Protein AF-A0A7S0PEE0-F1 (afdb_monomer_lite)

Organism: Cafeteria roenbergensis (NCBI:txid33653)

pLDDT: mean 80.15, std 11.24, range [50.22, 96.0]

Sequence (282 aa):
VDWLQLVTFVLNDKFAWASWALTVLREYVVQLQLANPLRDFGYDAWAAMFWILSVLLLGCVGLCVYVAADFQRDTFSAVWPVKVVRSVLSLFFSLFFTSSLNVFLSAISCDYTAATPTLQGFKTADGLDIPCWGGGHAVYAVVGILMAILFIAISAVLTMVDFDRDFRSRNPLAMPSSRPEFWIFVCKLMFTVCSVLLGQFHVALSISYFVLSALMTYQTARFLPFLRGWVNVLKGTLYALLCFEAASAIAVSVINDGSIEAPSIAAFTAFPVVVGLAVLLL

Secondary structure (DSSP, 8-state):
-HHHHHHHHHSSTTS----HHHHHHHHHHHTTSTHHHHHHH-HHHHHHHHHHHHHHHHHHHHHHHHHHHHHHHT----SHHHHHHHHHHIIIIIISHHHHHHHHHHTT-EESSSSS-EEEEEE-TTSPEEETTSTTHHHHHHHHHHHHHHHHHHHHHHHHHS-B--TTSS-TTB-S-SHHHHHHHHHHHHHHHHHHHTTT-HHHHHHHHHHHHHHHHHHHHHTGGGS-HHHHHHHHHHHHHHHHHHHHHHHHHHH-SSS---HHHHHHHHHHHHHHHHHH--

InterPro domains:
  IPR052994 Tiny macrocysts signaling regulators [PTHR3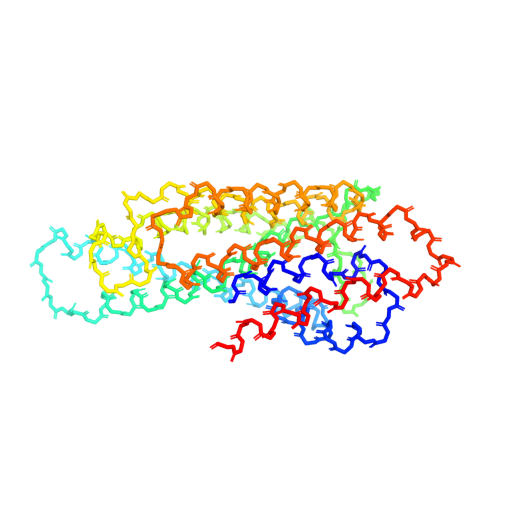1600] (2-278)

Foldseek 3Di:
DLLLLLLLLLLDPLFPQFDPLVVVVNVVSVVLQVVVVCLVVADVSLVVVLVVLLVLLVVLVVLVVVVVVCVVVVPCPDPVSVVCSVVSCCCCLPVCVLRSLLSLLQLVLWDPVDPFTFRPRGAHPVRDTDGSCDDPSVVSNVSSVVSSVSSLVVSLVCLQVVADCPLVDPDQRHFVHSVLSSLLSVLSVQLSVLCRPCVVPQLVNLVSQLVSLVVNLVSLVVRCVSGDPLSSCLSNLSSVLSNQSSVLSNVSSVPCPPPDSPVPSNVSNVVSVVVNVVSVVD

Radius of gyration: 20.38 Å; chains: 1; bounding box: 55×41×57 Å

Structure (mmCIF, N/CA/C/O backbone):
data_AF-A0A7S0PEE0-F1
#
_entry.id   AF-A0A7S0PEE0-F1
#
loop_
_atom_site.group_PDB
_atom_site.id
_atom_site.type_symbol
_atom_site.label_atom_id
_atom_site.label_alt_id
_atom_site.label_comp_id
_atom_site.label_asym_id
_atom_site.label_entity_id
_atom_site.label_seq_id
_atom_site.pdbx_PDB_ins_code
_atom_site.Cartn_x
_atom_site.Cartn_y
_atom_site.Cartn_z
_atom_site.occupancy
_atom_site.B_iso_or_equiv
_atom_site.auth_seq_id
_atom_site.auth_comp_id
_atom_site.auth_asym_id
_atom_site.auth_atom_id
_atom_site.pdbx_PDB_model_num
ATOM 1 N N . VAL A 1 1 ? 3.581 -0.350 10.980 1.00 71.44 1 VAL A N 1
ATOM 2 C CA . VAL A 1 1 ? 3.573 -1.241 9.795 1.00 71.44 1 VAL A CA 1
ATOM 3 C C . VAL A 1 1 ? 3.059 -0.504 8.569 1.00 71.44 1 VAL A C 1
ATOM 5 O O . VAL A 1 1 ? 3.810 -0.392 7.617 1.00 71.44 1 VAL A O 1
ATOM 8 N N . ASP A 1 2 ? 1.869 0.099 8.613 1.00 75.38 2 ASP A N 1
ATOM 9 C CA . ASP A 1 2 ? 1.288 0.824 7.469 1.00 75.38 2 ASP A CA 1
ATOM 10 C C . ASP A 1 2 ? 2.213 1.888 6.871 1.00 75.38 2 ASP A C 1
ATOM 12 O O . ASP A 1 2 ? 2.366 1.955 5.659 1.00 75.38 2 ASP A O 1
ATOM 16 N N . TRP A 1 3 ? 2.863 2.700 7.714 1.00 83.38 3 TRP A N 1
ATOM 17 C CA . TRP A 1 3 ? 3.832 3.693 7.242 1.00 83.38 3 TRP A CA 1
ATOM 18 C C . TRP A 1 3 ? 4.987 3.046 6.466 1.00 83.38 3 TRP A C 1
ATOM 20 O O . TRP A 1 3 ? 5.304 3.505 5.375 1.00 83.38 3 TRP A O 1
ATOM 30 N N . LEU A 1 4 ? 5.544 1.938 6.975 1.00 81.25 4 LEU A N 1
ATOM 31 C CA . LEU A 1 4 ? 6.616 1.200 6.295 1.00 81.25 4 LEU A CA 1
ATOM 32 C C . LEU A 1 4 ? 6.157 0.723 4.909 1.00 81.25 4 LEU A C 1
ATOM 34 O O . LEU A 1 4 ? 6.891 0.882 3.944 1.00 81.25 4 LEU A O 1
ATOM 38 N N . GLN A 1 5 ? 4.920 0.227 4.790 1.00 83.88 5 GLN A N 1
ATOM 39 C CA . GLN A 1 5 ? 4.343 -0.213 3.510 1.00 83.88 5 GLN A CA 1
ATOM 40 C C . GLN A 1 5 ? 4.019 0.920 2.527 1.00 83.88 5 GLN A C 1
ATOM 42 O O . GLN A 1 5 ? 3.845 0.665 1.335 1.00 83.88 5 GLN A O 1
ATOM 47 N N . LEU A 1 6 ? 3.870 2.155 3.006 1.00 86.38 6 LEU A N 1
ATOM 48 C CA . LEU A 1 6 ? 3.699 3.321 2.139 1.00 86.38 6 LEU A CA 1
ATOM 49 C C . LEU A 1 6 ? 5.054 3.857 1.676 1.00 86.38 6 LEU A C 1
ATOM 51 O O . LEU A 1 6 ? 5.211 4.193 0.506 1.00 86.38 6 LEU A O 1
ATOM 55 N N . VAL A 1 7 ? 6.049 3.875 2.566 1.00 83.88 7 VAL A N 1
ATOM 56 C CA . VAL A 1 7 ? 7.423 4.289 2.247 1.00 83.88 7 VAL A CA 1
ATOM 57 C C . VAL A 1 7 ? 8.026 3.418 1.144 1.00 83.88 7 VAL A C 1
ATOM 59 O O . VAL A 1 7 ? 8.674 3.936 0.238 1.00 83.88 7 VAL A O 1
ATOM 62 N N . THR A 1 8 ? 7.747 2.115 1.139 1.00 81.62 8 THR A N 1
ATOM 63 C CA . THR A 1 8 ? 8.198 1.192 0.082 1.00 81.62 8 THR A CA 1
ATOM 64 C C . THR A 1 8 ? 7.738 1.563 -1.324 1.00 81.62 8 THR A C 1
ATOM 66 O O . THR A 1 8 ? 8.435 1.255 -2.285 1.00 81.62 8 THR A O 1
ATOM 69 N N . PHE A 1 9 ? 6.592 2.234 -1.483 1.00 82.81 9 PHE A N 1
ATOM 70 C CA . PHE A 1 9 ? 6.166 2.709 -2.803 1.00 82.81 9 PHE A CA 1
ATOM 71 C C . PHE A 1 9 ? 7.002 3.885 -3.302 1.00 82.81 9 PHE A C 1
ATOM 73 O O . PHE A 1 9 ? 7.190 4.025 -4.510 1.00 82.81 9 PHE A O 1
ATOM 80 N N . VAL A 1 10 ? 7.469 4.734 -2.386 1.00 82.38 10 VAL A N 1
ATOM 81 C CA . VAL A 1 10 ? 8.300 5.901 -2.700 1.00 82.38 10 VAL A CA 1
ATOM 82 C C . VAL A 1 10 ? 9.740 5.461 -2.968 1.00 82.38 10 VAL A C 1
ATOM 84 O O . VAL A 1 10 ? 10.357 5.911 -3.926 1.00 82.38 10 VAL A O 1
ATOM 87 N N . LEU A 1 11 ? 10.247 4.499 -2.193 1.00 76.44 11 LEU A N 1
ATOM 88 C CA . LEU A 1 11 ? 11.593 3.930 -2.347 1.00 76.44 11 LEU A CA 1
ATOM 89 C C . LEU A 1 11 ? 11.708 2.861 -3.451 1.00 76.44 11 LEU A C 1
ATOM 91 O O . LEU A 1 11 ? 12.731 2.182 -3.553 1.00 76.44 11 LEU A O 1
ATOM 95 N N . ASN A 1 12 ? 10.667 2.687 -4.265 1.00 75.94 12 ASN A N 1
ATOM 96 C CA . ASN A 1 12 ? 10.628 1.676 -5.315 1.00 75.94 12 ASN A CA 1
ATOM 97 C C . ASN A 1 12 ? 11.667 1.956 -6.419 1.00 75.94 12 ASN A C 1
ATOM 99 O O . ASN A 1 12 ? 11.974 3.105 -6.734 1.00 75.94 12 ASN A O 1
ATOM 103 N N . ASP A 1 13 ? 12.134 0.887 -7.058 1.00 70.56 13 ASP A N 1
ATOM 104 C CA . ASP A 1 13 ? 13.028 0.825 -8.222 1.00 70.56 13 ASP A CA 1
ATOM 105 C C . ASP A 1 13 ? 12.577 1.674 -9.417 1.00 70.56 13 ASP A C 1
ATOM 107 O O . ASP A 1 13 ? 13.391 2.030 -10.264 1.00 70.56 13 ASP A O 1
ATOM 111 N N . LYS A 1 14 ? 11.293 2.043 -9.473 1.00 72.00 14 LYS A N 1
ATOM 112 C CA . LYS A 1 14 ? 10.756 3.016 -10.436 1.00 72.00 14 LYS A CA 1
ATOM 113 C C . LYS A 1 14 ? 11.414 4.400 -10.340 1.00 72.00 14 LYS A C 1
ATOM 115 O O . LYS A 1 14 ? 11.272 5.185 -11.271 1.00 72.00 14 LYS A O 1
ATOM 120 N N . PHE A 1 15 ? 12.087 4.719 -9.237 1.00 72.88 15 PHE A N 1
ATOM 121 C CA . PHE A 1 15 ? 12.809 5.973 -9.048 1.00 72.88 15 PHE A CA 1
ATOM 122 C C . PHE A 1 15 ? 14.315 5.699 -8.965 1.00 72.88 15 PHE A C 1
ATOM 124 O O . PHE A 1 15 ? 14.762 4.797 -8.255 1.00 72.88 15 PHE A O 1
ATOM 131 N N . ALA A 1 16 ? 15.104 6.493 -9.689 1.00 69.12 16 ALA A N 1
ATOM 132 C CA . ALA A 1 16 ? 16.551 6.332 -9.795 1.00 69.12 16 ALA A CA 1
ATOM 133 C C . ALA A 1 16 ? 17.281 6.872 -8.548 1.00 69.12 16 ALA A C 1
ATOM 135 O O . ALA A 1 16 ? 17.915 7.929 -8.574 1.00 69.12 16 ALA A O 1
ATOM 136 N N . TRP A 1 17 ? 17.156 6.155 -7.430 1.00 68.94 17 TRP A N 1
ATOM 137 C CA . TRP A 1 17 ? 17.860 6.442 -6.179 1.00 68.94 17 TRP A CA 1
ATOM 138 C C . TRP A 1 17 ? 19.340 6.027 -6.277 1.00 68.94 17 TRP A C 1
ATOM 140 O O . TRP A 1 17 ? 19.632 4.899 -6.661 1.00 68.94 17 TRP A O 1
ATOM 150 N N . ALA A 1 18 ? 20.275 6.912 -5.908 1.00 57.53 18 ALA A N 1
ATOM 151 C CA . ALA A 1 18 ? 21.706 6.751 -6.219 1.00 57.53 18 ALA A CA 1
ATOM 152 C C . ALA A 1 18 ? 22.657 6.614 -5.004 1.00 57.53 18 ALA A C 1
ATOM 154 O O . ALA A 1 18 ? 23.852 6.847 -5.157 1.00 57.53 18 ALA A O 1
ATOM 155 N N . SER A 1 19 ? 22.197 6.265 -3.790 1.00 59.69 19 SER A N 1
ATOM 156 C CA . SER A 1 19 ? 23.115 6.120 -2.638 1.00 59.69 19 SER A CA 1
ATOM 157 C C . SER A 1 19 ? 23.216 4.740 -2.021 1.00 59.69 19 SER A C 1
ATOM 159 O O . SER A 1 19 ? 22.223 4.097 -1.701 1.00 59.69 19 SER A O 1
ATOM 161 N N . TRP A 1 20 ? 24.466 4.385 -1.717 1.00 56.34 20 TRP A N 1
ATOM 162 C CA . TRP A 1 20 ? 24.894 3.172 -1.022 1.00 56.34 20 TRP A CA 1
ATOM 163 C C . TRP A 1 20 ? 24.223 2.958 0.350 1.00 56.34 20 TRP A C 1
ATOM 165 O O . TRP A 1 20 ? 23.910 1.826 0.713 1.00 56.34 20 TRP A O 1
ATOM 175 N N . ALA A 1 21 ? 23.976 4.030 1.115 1.00 51.25 21 ALA A N 1
ATOM 176 C CA . ALA A 1 21 ? 23.345 3.946 2.437 1.00 51.25 21 ALA A CA 1
ATOM 177 C C . ALA A 1 21 ? 21.847 3.614 2.340 1.00 51.25 21 ALA A C 1
ATOM 179 O O . ALA A 1 21 ? 21.308 2.901 3.188 1.00 51.25 21 ALA A O 1
ATOM 180 N N . LEU A 1 22 ? 21.184 4.088 1.280 1.00 59.47 22 LEU A N 1
ATOM 181 C CA . LEU A 1 22 ? 19.817 3.692 0.972 1.00 59.47 22 LEU A CA 1
ATOM 182 C C . LEU A 1 22 ? 19.771 2.299 0.364 1.00 59.47 22 LEU A C 1
ATOM 184 O O . LEU A 1 22 ? 18.783 1.630 0.594 1.00 59.47 22 LEU A O 1
ATOM 188 N N . THR A 1 23 ? 20.799 1.820 -0.343 1.00 63.53 23 THR A N 1
ATOM 189 C CA . THR A 1 23 ? 20.779 0.485 -0.965 1.00 63.53 23 THR A CA 1
ATOM 190 C C . THR A 1 23 ? 20.551 -0.630 0.055 1.00 63.53 23 THR A C 1
ATOM 192 O O . THR A 1 23 ? 19.686 -1.474 -0.160 1.00 63.53 23 THR A O 1
ATOM 195 N N . VAL A 1 24 ? 21.248 -0.587 1.198 1.00 64.75 24 VAL A N 1
ATOM 196 C CA . VAL A 1 24 ? 21.090 -1.587 2.271 1.00 64.75 24 VAL A CA 1
ATOM 197 C C . VAL A 1 24 ? 19.704 -1.490 2.908 1.00 64.75 24 VAL A C 1
ATOM 199 O O . VAL A 1 24 ? 19.013 -2.489 3.069 1.00 64.75 24 VAL A O 1
ATOM 202 N N . LEU A 1 25 ? 19.264 -0.278 3.251 1.00 63.59 25 LEU A N 1
ATOM 203 C CA . LEU A 1 25 ? 17.959 -0.050 3.882 1.00 63.59 25 LEU A CA 1
ATOM 204 C C . LEU A 1 25 ? 16.798 -0.395 2.936 1.00 63.59 25 LEU A C 1
ATOM 206 O O 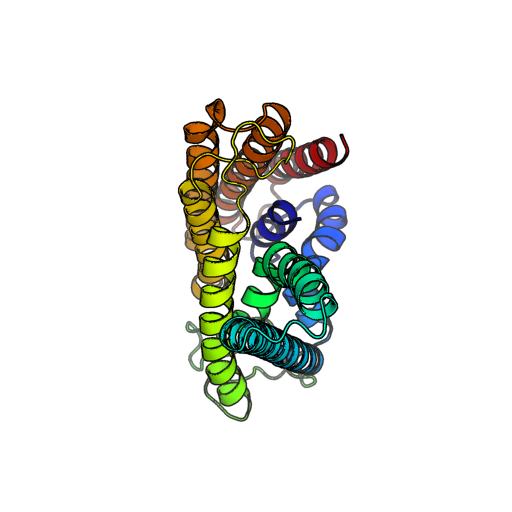. LEU A 1 25 ? 15.798 -0.975 3.352 1.00 63.59 25 LEU A O 1
ATOM 210 N N . ARG A 1 26 ? 16.961 -0.087 1.650 1.00 65.38 26 ARG A N 1
ATOM 211 C CA . ARG A 1 26 ? 16.046 -0.400 0.554 1.00 65.38 26 ARG A CA 1
ATOM 212 C C . ARG A 1 26 ? 15.906 -1.899 0.376 1.00 65.38 26 ARG A C 1
ATOM 214 O O . ARG A 1 26 ? 14.778 -2.345 0.255 1.00 65.38 26 ARG A O 1
ATOM 221 N N . GLU A 1 27 ? 16.989 -2.670 0.408 1.00 68.62 27 GLU A N 1
ATOM 222 C CA . GLU A 1 27 ? 16.917 -4.127 0.249 1.00 68.62 27 GLU A CA 1
ATOM 223 C C . GLU A 1 27 ? 15.978 -4.765 1.286 1.00 68.62 27 GLU A C 1
ATOM 225 O O . GLU A 1 27 ? 15.092 -5.534 0.925 1.00 68.62 27 GLU A O 1
ATOM 230 N N . TYR A 1 28 ? 16.061 -4.347 2.553 1.00 69.62 28 TYR A N 1
ATOM 231 C CA . TYR A 1 28 ? 15.161 -4.846 3.598 1.00 69.62 28 TYR A CA 1
ATOM 232 C C . TYR A 1 28 ? 13.756 -4.238 3.539 1.00 69.62 28 TYR A C 1
ATOM 234 O O . TYR A 1 28 ? 12.764 -4.939 3.737 1.00 69.62 28 TYR A O 1
ATOM 242 N N . VAL A 1 29 ? 13.641 -2.929 3.291 1.00 66.81 29 VAL A N 1
ATOM 243 C CA . VAL A 1 29 ? 12.348 -2.232 3.327 1.00 66.81 29 VAL A CA 1
ATOM 244 C C . VAL A 1 29 ? 11.506 -2.596 2.107 1.00 66.81 29 VAL A C 1
ATOM 246 O O . VAL A 1 29 ? 10.341 -2.937 2.269 1.00 66.81 29 VAL A O 1
ATOM 249 N N . VAL A 1 30 ? 12.076 -2.621 0.900 1.00 66.75 30 VAL A N 1
ATOM 250 C CA . VAL A 1 30 ? 11.377 -2.969 -0.353 1.00 66.75 30 VAL A CA 1
ATOM 251 C C . VAL A 1 30 ? 10.852 -4.407 -0.332 1.00 66.75 30 VAL A C 1
ATOM 253 O O . VAL A 1 30 ? 9.767 -4.652 -0.864 1.00 66.75 30 VAL A O 1
ATOM 256 N N . GLN A 1 31 ? 11.537 -5.328 0.357 1.00 67.81 31 GLN A N 1
ATOM 257 C CA . GLN A 1 31 ? 11.064 -6.701 0.570 1.00 67.81 31 GLN A CA 1
ATOM 258 C C . GLN A 1 31 ? 9.816 -6.802 1.467 1.00 67.81 31 GLN A C 1
ATOM 260 O O . GLN A 1 31 ? 9.108 -7.806 1.410 1.00 67.81 31 GLN A O 1
ATOM 265 N N . LEU A 1 32 ? 9.482 -5.768 2.255 1.00 68.44 32 LEU A N 1
ATOM 266 C CA . LEU A 1 32 ? 8.251 -5.750 3.062 1.00 68.44 32 LEU A CA 1
ATOM 267 C C . LEU A 1 32 ? 6.980 -5.641 2.208 1.00 68.44 32 LEU A C 1
ATOM 269 O O . LEU A 1 32 ? 5.897 -5.999 2.676 1.00 68.44 32 LEU A O 1
ATOM 273 N N . GLN A 1 33 ? 7.080 -5.144 0.972 1.00 67.94 33 GLN A N 1
ATOM 274 C CA . GLN A 1 33 ? 5.987 -5.236 0.008 1.00 67.94 33 GLN A CA 1
ATOM 275 C C . GLN A 1 33 ? 6.059 -6.583 -0.688 1.00 67.94 33 GLN A C 1
ATOM 277 O O . GLN A 1 33 ? 6.932 -6.770 -1.523 1.00 67.94 33 GLN A O 1
ATOM 282 N N . LEU A 1 34 ? 5.094 -7.471 -0.419 1.00 64.25 34 LEU A N 1
ATOM 283 C CA . LEU A 1 34 ? 5.038 -8.824 -0.994 1.00 64.25 34 LEU A CA 1
ATOM 284 C C . LEU A 1 34 ? 5.210 -8.836 -2.523 1.00 64.25 34 LEU A C 1
ATOM 286 O O . LEU A 1 34 ? 5.779 -9.776 -3.054 1.00 64.25 34 LEU A O 1
ATOM 290 N N . ALA A 1 35 ? 4.781 -7.794 -3.238 1.00 62.38 35 ALA A N 1
ATOM 291 C CA . ALA A 1 35 ? 4.909 -7.727 -4.694 1.00 62.38 35 ALA A CA 1
ATOM 292 C C . ALA A 1 35 ? 6.364 -7.740 -5.211 1.00 62.38 35 ALA A C 1
ATOM 294 O O . ALA A 1 35 ? 6.612 -8.309 -6.269 1.00 62.38 35 ALA A O 1
ATOM 295 N N . ASN A 1 36 ? 7.318 -7.142 -4.491 1.00 67.50 36 ASN A N 1
ATOM 296 C CA . ASN A 1 36 ? 8.708 -7.041 -4.952 1.00 67.50 36 ASN A CA 1
ATOM 297 C C . ASN A 1 36 ? 9.477 -8.373 -4.876 1.00 67.50 36 ASN A C 1
ATOM 299 O O . ASN A 1 36 ? 9.964 -8.801 -5.916 1.00 67.50 36 ASN A O 1
ATOM 303 N N . PRO A 1 37 ? 9.525 -9.101 -3.740 1.00 64.56 37 PRO A N 1
ATOM 304 C CA . PRO A 1 37 ? 10.160 -10.415 -3.715 1.00 64.56 37 PRO A CA 1
ATOM 305 C C . PRO A 1 37 ? 9.433 -11.402 -4.638 1.00 64.56 37 PRO A C 1
ATOM 307 O O . PRO A 1 37 ? 10.066 -12.252 -5.251 1.00 64.56 37 PRO A O 1
ATOM 310 N N . LEU A 1 38 ? 8.110 -11.269 -4.813 1.00 64.69 38 LEU A N 1
ATOM 311 C CA . LEU A 1 38 ? 7.360 -12.076 -5.782 1.00 64.69 38 LEU A CA 1
ATOM 312 C C . LEU A 1 38 ? 7.831 -11.860 -7.226 1.00 64.69 38 LEU A C 1
ATOM 314 O O . LEU A 1 38 ? 7.781 -12.792 -8.023 1.00 64.69 38 LEU A O 1
ATOM 318 N N . ARG A 1 39 ? 8.283 -10.650 -7.566 1.00 67.81 39 ARG A N 1
ATOM 319 C CA . ARG A 1 39 ? 8.842 -10.339 -8.883 1.00 67.81 39 ARG A CA 1
ATOM 320 C C . ARG A 1 39 ? 10.162 -11.072 -9.119 1.00 67.81 39 ARG A C 1
ATOM 322 O O . ARG A 1 39 ? 10.372 -11.574 -10.219 1.00 67.81 39 ARG A O 1
ATOM 329 N N . ASP A 1 40 ? 10.987 -11.194 -8.082 1.00 71.75 40 ASP A N 1
ATOM 330 C CA . ASP A 1 40 ? 12.275 -11.894 -8.143 1.00 71.75 40 ASP A CA 1
ATOM 331 C C . ASP A 1 40 ? 12.105 -13.420 -8.227 1.00 71.75 40 ASP A C 1
ATOM 333 O O . ASP A 1 40 ? 12.864 -14.093 -8.923 1.00 71.75 40 ASP A O 1
ATOM 337 N N . PHE A 1 41 ? 11.077 -13.978 -7.573 1.00 78.19 41 PHE A N 1
ATOM 338 C CA . PHE A 1 41 ? 10.751 -15.411 -7.649 1.00 78.19 41 PHE A CA 1
ATOM 339 C C . PHE A 1 41 ? 10.045 -15.829 -8.952 1.00 78.19 41 PHE A C 1
ATOM 341 O O . PHE A 1 41 ? 9.921 -17.024 -9.223 1.00 78.19 41 PHE A O 1
ATOM 348 N N . GLY A 1 42 ? 9.593 -14.868 -9.762 1.00 81.25 42 GLY A N 1
ATOM 349 C CA . GLY A 1 42 ? 8.970 -15.107 -11.063 1.00 81.25 42 GLY A CA 1
ATOM 350 C C . GLY A 1 42 ? 7.441 -15.232 -11.042 1.00 81.25 42 GLY A C 1
ATOM 351 O O . GLY A 1 42 ? 6.777 -15.186 -10.004 1.00 81.25 42 GLY A O 1
ATOM 352 N N . TYR A 1 43 ? 6.865 -15.378 -12.239 1.00 84.69 43 TYR A N 1
ATOM 353 C CA . TYR A 1 43 ? 5.414 -15.335 -12.466 1.00 84.69 43 TYR A CA 1
ATOM 354 C C . TYR A 1 43 ? 4.633 -16.435 -11.722 1.00 84.69 43 TYR A C 1
ATOM 356 O O . TYR A 1 43 ? 3.565 -16.168 -11.171 1.00 84.69 43 TYR A O 1
ATOM 364 N N . ASP A 1 44 ? 5.172 -17.653 -11.645 1.00 86.31 44 ASP A N 1
ATOM 365 C CA . ASP A 1 44 ? 4.481 -18.785 -11.013 1.00 86.31 44 ASP A CA 1
ATOM 366 C C . ASP A 1 44 ? 4.355 -18.615 -9.492 1.00 86.31 44 ASP A C 1
ATOM 368 O O . ASP A 1 44 ? 3.315 -18.928 -8.905 1.00 86.31 44 ASP A O 1
ATOM 372 N N . ALA A 1 45 ? 5.383 -18.055 -8.847 1.00 87.25 45 ALA A N 1
ATOM 373 C CA . ALA A 1 45 ? 5.356 -17.740 -7.421 1.00 87.25 45 ALA A CA 1
ATOM 374 C C . ALA A 1 45 ? 4.327 -16.644 -7.111 1.00 87.25 45 ALA A C 1
ATOM 376 O O . ALA A 1 45 ? 3.564 -16.750 -6.144 1.00 87.25 45 ALA A O 1
ATOM 377 N N . TRP A 1 46 ? 4.258 -15.621 -7.969 1.00 88.25 46 TRP A N 1
ATOM 378 C CA . TRP A 1 46 ? 3.221 -14.598 -7.890 1.00 88.25 46 TRP A CA 1
ATOM 379 C C . TRP A 1 46 ? 1.817 -15.198 -8.034 1.00 88.25 46 TRP A C 1
ATOM 381 O O . TRP A 1 46 ? 0.950 -14.931 -7.198 1.00 88.25 46 TRP A O 1
ATOM 391 N N . ALA A 1 47 ? 1.604 -16.067 -9.025 1.00 89.69 47 ALA A N 1
ATOM 392 C CA . ALA A 1 47 ? 0.314 -16.711 -9.259 1.00 89.69 47 ALA A CA 1
ATOM 393 C C . ALA A 1 47 ? -0.119 -17.596 -8.076 1.00 89.69 47 ALA A C 1
ATOM 395 O O . ALA A 1 47 ? -1.290 -17.584 -7.689 1.00 89.69 47 ALA A O 1
ATOM 396 N N . ALA A 1 48 ? 0.813 -18.331 -7.460 1.00 91.56 48 ALA A N 1
ATOM 397 C CA . ALA A 1 48 ? 0.538 -19.129 -6.267 1.00 91.56 48 ALA A CA 1
ATOM 398 C C . ALA A 1 48 ? 0.101 -18.250 -5.083 1.00 91.56 48 ALA A C 1
ATOM 400 O O . ALA A 1 48 ? -0.925 -18.519 -4.453 1.00 91.56 48 ALA A O 1
ATOM 401 N N . MET A 1 49 ? 0.830 -17.163 -4.811 1.00 90.38 49 MET A N 1
ATOM 402 C CA . MET A 1 49 ? 0.481 -16.226 -3.739 1.00 90.38 49 MET A CA 1
ATOM 403 C C . MET A 1 49 ? -0.870 -15.549 -3.991 1.00 90.38 49 MET A C 1
ATOM 405 O O . MET A 1 49 ? -1.672 -15.415 -3.068 1.00 90.38 49 MET A O 1
ATOM 409 N N . PHE A 1 50 ? -1.154 -15.162 -5.237 1.00 92.25 50 PHE A N 1
ATOM 410 C CA . PHE A 1 50 ? -2.435 -14.580 -5.628 1.00 92.25 50 PHE A CA 1
ATOM 411 C C . PHE A 1 50 ? -3.611 -15.500 -5.261 1.00 92.25 50 PHE A C 1
ATOM 413 O O . PHE A 1 50 ? -4.596 -15.052 -4.666 1.00 92.25 50 PHE A O 1
ATOM 420 N N . TRP A 1 51 ? -3.504 -16.800 -5.552 1.00 94.12 51 TRP A N 1
ATOM 421 C CA . TRP A 1 51 ? -4.541 -17.767 -5.190 1.00 94.12 51 TRP A CA 1
ATOM 422 C C . TRP A 1 51 ? -4.636 -17.997 -3.682 1.00 94.12 51 TRP A C 1
ATOM 424 O O . TRP A 1 51 ? -5.747 -18.051 -3.155 1.00 94.12 51 TRP A O 1
ATOM 434 N N . ILE A 1 52 ? -3.505 -18.063 -2.972 1.00 92.94 52 ILE A N 1
ATOM 435 C CA . ILE A 1 52 ? -3.486 -18.182 -1.506 1.00 92.94 52 ILE A CA 1
ATOM 436 C C . ILE A 1 52 ? -4.219 -16.997 -0.864 1.00 92.94 52 ILE A C 1
ATOM 438 O O . ILE A 1 52 ? -5.103 -17.199 -0.030 1.00 92.94 52 ILE A O 1
ATOM 442 N N . LEU A 1 53 ? -3.913 -15.767 -1.289 1.00 91.88 53 LEU A N 1
ATOM 443 C CA . LEU A 1 53 ? -4.571 -14.554 -0.797 1.00 91.88 53 LEU A CA 1
ATOM 444 C C . LEU A 1 53 ? -6.061 -14.524 -1.153 1.00 91.88 53 LEU A C 1
ATOM 446 O O . LEU A 1 53 ? -6.874 -14.109 -0.328 1.00 91.88 53 LEU A O 1
ATOM 450 N N . SER A 1 54 ? -6.434 -15.000 -2.343 1.00 93.69 54 SER A N 1
ATOM 451 C CA . SER A 1 54 ? -7.836 -15.086 -2.770 1.00 93.69 54 SER A CA 1
ATOM 452 C C . SER A 1 54 ? -8.637 -16.061 -1.902 1.00 93.69 54 SER A C 1
ATOM 454 O O . SER A 1 54 ? -9.716 -15.721 -1.419 1.00 93.69 54 SER A O 1
ATOM 456 N N . VAL A 1 55 ? -8.102 -17.260 -1.649 1.00 94.19 55 VAL A N 1
ATOM 457 C CA . VAL A 1 55 ? -8.738 -18.262 -0.776 1.00 94.19 55 VAL A CA 1
ATOM 458 C C . VAL A 1 55 ? -8.828 -17.749 0.658 1.00 94.19 55 VAL A C 1
ATOM 460 O O . VAL A 1 55 ? -9.870 -17.896 1.294 1.00 94.19 55 VAL A O 1
ATOM 463 N N . LEU A 1 56 ? -7.773 -17.101 1.157 1.00 90.44 56 LEU A N 1
ATOM 464 C CA . LEU A 1 56 ? -7.768 -16.502 2.489 1.00 90.44 56 LEU A CA 1
ATOM 465 C C . LEU A 1 56 ? -8.829 -15.399 2.619 1.00 90.44 56 LEU A C 1
ATOM 467 O O . LEU A 1 56 ? -9.556 -15.371 3.613 1.00 90.44 56 LEU A O 1
ATOM 471 N N . LEU A 1 57 ? -8.964 -14.532 1.610 1.00 91.44 57 LEU A N 1
ATOM 472 C CA . LEU A 1 57 ? -9.989 -13.491 1.564 1.00 91.44 57 LEU A CA 1
ATOM 473 C C . LEU A 1 57 ? -11.393 -14.099 1.586 1.00 91.44 57 LEU A C 1
ATOM 475 O O . LEU A 1 57 ? -12.203 -13.728 2.43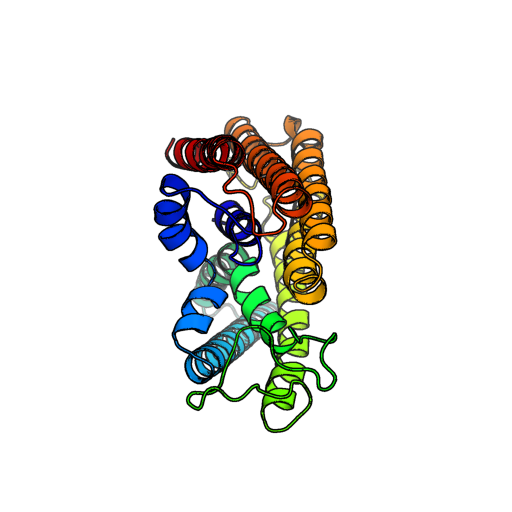4 1.00 91.44 57 LEU A O 1
ATOM 479 N N . LEU A 1 58 ? -11.673 -15.064 0.707 1.00 93.62 58 LEU A N 1
ATOM 480 C CA . LEU A 1 58 ? -12.965 -15.755 0.673 1.00 93.62 58 LEU A CA 1
ATOM 481 C C . LEU A 1 58 ? -13.259 -16.491 1.986 1.00 93.62 58 LEU A C 1
ATOM 483 O O . LEU A 1 58 ? -14.391 -16.451 2.465 1.00 93.62 58 LEU A O 1
ATOM 487 N N . GLY A 1 59 ? -12.248 -17.106 2.604 1.00 90.56 59 GLY A N 1
ATOM 488 C CA . GLY A 1 59 ? -12.356 -17.721 3.925 1.00 90.56 59 GLY A CA 1
ATOM 489 C C . GLY A 1 59 ? -12.732 -16.704 5.005 1.00 90.56 59 GLY A C 1
ATOM 490 O O . GLY A 1 59 ? -13.635 -16.958 5.801 1.00 90.56 59 GLY A O 1
ATOM 491 N N . CYS A 1 60 ? -12.114 -15.520 4.990 1.00 87.38 60 CYS A N 1
ATOM 492 C CA . CYS A 1 60 ? -12.471 -14.421 5.889 1.00 87.38 60 CYS A CA 1
ATOM 493 C C . CYS A 1 60 ? -13.912 -13.945 5.663 1.00 87.38 60 CYS A C 1
ATOM 495 O O . CYS A 1 60 ? -14.654 -13.777 6.629 1.00 87.38 60 CYS A O 1
ATOM 497 N N . VAL A 1 61 ? -14.339 -13.783 4.405 1.00 90.12 61 VAL A N 1
ATOM 498 C CA . VAL A 1 61 ? -15.728 -13.419 4.069 1.00 90.12 61 VAL A CA 1
ATOM 499 C C . VAL A 1 61 ? -16.702 -14.480 4.577 1.00 90.12 61 VAL A C 1
ATOM 501 O O . VAL A 1 61 ? -17.698 -14.145 5.215 1.00 90.12 61 VAL A O 1
ATOM 504 N N . GLY A 1 62 ? -16.399 -15.758 4.347 1.00 90.81 62 GLY A N 1
ATOM 505 C CA . GLY A 1 62 ? -17.204 -16.882 4.814 1.00 90.81 62 GLY A CA 1
ATOM 506 C C . GLY A 1 62 ? -17.349 -16.902 6.334 1.00 90.81 62 GLY A C 1
ATOM 507 O O . GLY A 1 62 ? -18.458 -17.070 6.837 1.00 90.81 62 GLY A O 1
ATOM 508 N N . LEU A 1 63 ? -16.264 -16.646 7.071 1.00 86.81 63 LEU A N 1
ATOM 509 C CA . LEU A 1 63 ? -16.302 -16.519 8.530 1.00 86.81 63 LEU A CA 1
ATOM 510 C C . LEU A 1 63 ? -17.145 -15.321 8.987 1.00 86.81 63 LEU A C 1
ATOM 512 O O . LEU A 1 63 ? -17.920 -15.457 9.931 1.00 86.81 63 LEU A O 1
ATOM 516 N N . CYS A 1 64 ? -17.052 -14.171 8.313 1.00 85.38 64 CYS A N 1
ATOM 517 C CA . CYS A 1 64 ? -17.896 -13.011 8.610 1.00 85.38 64 CYS A CA 1
ATOM 518 C C . CYS A 1 64 ? -19.386 -13.322 8.412 1.00 85.38 64 CYS A C 1
ATOM 520 O O . CYS A 1 64 ? -20.200 -12.997 9.275 1.00 85.38 64 CYS A O 1
ATOM 522 N N . VAL A 1 65 ? -19.743 -13.982 7.305 1.00 89.00 65 VAL A N 1
ATOM 523 C CA . VAL A 1 65 ? -21.126 -14.399 7.020 1.00 89.00 65 VAL A CA 1
ATOM 524 C C . VAL A 1 65 ? -21.605 -15.435 8.035 1.00 89.00 65 VAL A C 1
ATOM 526 O O . VAL A 1 65 ? -22.731 -15.338 8.514 1.00 89.00 65 VAL A O 1
ATOM 529 N N . TYR A 1 66 ? -20.751 -16.390 8.409 1.00 87.88 66 TYR A N 1
ATOM 530 C CA . TYR A 1 66 ? -21.060 -17.390 9.429 1.00 87.88 66 TYR A CA 1
ATOM 531 C C . TYR A 1 66 ? -21.368 -16.740 10.782 1.00 87.88 66 TYR A C 1
ATOM 533 O O . TYR A 1 66 ? -22.404 -17.022 11.377 1.00 87.88 66 TYR A O 1
ATOM 541 N N . VAL A 1 67 ? -20.509 -15.823 11.241 1.00 83.94 67 VAL A N 1
ATOM 542 C CA . VAL A 1 67 ? -20.722 -15.089 12.496 1.00 83.94 67 VAL A CA 1
ATOM 543 C C . VAL A 1 67 ? -22.002 -14.252 12.425 1.00 83.94 67 VAL A C 1
ATOM 545 O O . VAL A 1 67 ? -22.779 -14.249 13.375 1.00 83.94 67 VAL A O 1
ATOM 548 N N . ALA A 1 68 ? -22.270 -13.589 11.296 1.00 85.44 68 ALA A N 1
ATOM 549 C CA . ALA A 1 68 ? -23.507 -12.835 11.104 1.00 85.44 68 ALA A CA 1
ATOM 550 C C . ALA A 1 68 ? -24.761 -13.730 11.142 1.00 85.44 68 ALA A C 1
ATOM 552 O O . ALA A 1 68 ? -25.778 -13.332 11.706 1.00 85.44 68 ALA A O 1
ATOM 553 N N . ALA A 1 69 ? -24.692 -14.938 10.579 1.00 87.31 69 ALA A N 1
ATOM 554 C CA . ALA A 1 69 ? -25.787 -15.903 10.614 1.00 87.31 69 ALA A CA 1
ATOM 555 C C . ALA A 1 69 ? -26.022 -16.475 12.022 1.00 87.31 69 ALA A C 1
ATOM 557 O O . ALA A 1 69 ? -27.172 -16.692 12.400 1.00 87.31 69 ALA A O 1
ATOM 558 N N . ASP A 1 70 ? -24.960 -16.689 12.801 1.00 86.12 70 ASP A N 1
ATOM 559 C CA . ASP A 1 70 ? -25.057 -17.141 14.195 1.00 86.12 70 ASP A CA 1
ATOM 560 C C . ASP A 1 70 ? -25.736 -16.082 15.077 1.00 86.12 70 ASP A C 1
ATOM 562 O O . ASP A 1 70 ? -26.670 -16.391 15.815 1.00 86.12 70 ASP A O 1
ATOM 566 N N . PHE A 1 71 ? -25.371 -14.806 14.891 1.00 83.25 71 PHE A N 1
ATOM 567 C CA . PHE A 1 71 ? -26.035 -13.674 15.547 1.00 83.25 71 PHE A CA 1
ATOM 568 C C . PHE A 1 71 ? -27.529 -13.570 15.218 1.00 83.25 71 PHE A C 1
ATOM 570 O O . PHE A 1 71 ? -28.299 -13.131 16.061 1.00 83.25 71 PHE A O 1
ATOM 577 N N . GLN A 1 72 ? -27.957 -13.960 14.014 1.00 88.75 72 GLN A N 1
ATOM 578 C CA . GLN A 1 72 ? -29.379 -13.948 13.651 1.00 88.75 72 GLN A CA 1
ATOM 579 C C . GLN A 1 72 ? -30.182 -15.085 14.291 1.00 88.75 72 GLN A C 1
ATOM 581 O O . GLN A 1 72 ? -31.405 -14.995 14.359 1.00 88.75 72 GLN A O 1
ATOM 586 N N . ARG A 1 73 ? -29.524 -16.175 14.701 1.00 86.88 73 ARG A N 1
ATOM 587 C CA . ARG A 1 73 ? -30.180 -17.379 15.232 1.00 86.88 73 ARG A CA 1
ATOM 588 C C . ARG A 1 73 ? -30.159 -17.452 16.760 1.00 86.88 73 ARG A C 1
ATOM 590 O O . ARG A 1 73 ? -30.727 -18.393 17.302 1.00 86.88 73 ARG A O 1
ATOM 597 N N . ASP A 1 74 ? -29.509 -16.500 17.435 1.00 78.56 74 ASP A N 1
ATOM 598 C CA . ASP A 1 74 ? -29.303 -16.446 18.895 1.00 78.56 74 ASP A CA 1
ATOM 599 C C . ASP A 1 74 ? -28.656 -17.712 19.504 1.00 78.56 74 ASP A C 1
ATOM 601 O O . ASP A 1 74 ? -28.633 -17.908 20.722 1.00 78.56 74 ASP A O 1
ATOM 605 N N . THR A 1 75 ? -28.083 -18.588 18.677 1.00 71.88 75 THR A N 1
ATOM 606 C CA . THR A 1 75 ? -27.476 -19.852 19.103 1.00 71.88 75 THR A CA 1
ATOM 607 C C . THR A 1 75 ? -25.980 -19.692 19.328 1.00 71.88 75 THR A C 1
ATOM 609 O O . THR A 1 75 ? -25.182 -20.233 18.577 1.00 71.88 75 THR A O 1
ATOM 612 N N . PHE A 1 76 ? -25.567 -18.999 20.389 1.00 61.12 76 PHE A N 1
ATOM 613 C CA . PHE A 1 76 ? -24.141 -18.847 20.708 1.00 61.12 76 PHE A CA 1
ATOM 614 C C . PHE A 1 76 ? -23.521 -20.150 21.241 1.00 61.12 76 PHE A C 1
ATOM 616 O O . PHE A 1 76 ? -23.267 -20.288 22.438 1.00 61.12 76 PHE A O 1
ATOM 623 N N . SER A 1 77 ? -23.253 -21.128 20.373 1.00 65.38 77 SER A N 1
ATOM 624 C CA . SER A 1 77 ? -22.616 -22.383 20.795 1.00 65.38 77 SER A CA 1
ATOM 625 C C . SER A 1 77 ? -21.093 -22.261 20.926 1.00 65.38 77 SER A C 1
ATOM 627 O O . SER A 1 77 ? -20.464 -23.096 21.577 1.00 65.38 77 SER A O 1
ATOM 629 N N . ALA A 1 78 ? -20.471 -21.235 20.328 1.00 69.31 78 ALA A N 1
ATOM 630 C CA . ALA A 1 78 ? -19.019 -21.092 20.297 1.00 69.31 78 ALA A CA 1
ATOM 631 C C . ALA A 1 78 ? -18.547 -19.626 20.235 1.00 69.31 78 ALA A C 1
ATOM 633 O O . ALA A 1 78 ? -18.838 -18.901 19.294 1.00 69.31 78 ALA A O 1
ATOM 634 N N . VAL A 1 79 ? -17.720 -19.206 21.202 1.00 74.88 79 VAL A N 1
ATOM 635 C CA . VAL A 1 79 ? -17.137 -17.842 21.284 1.00 74.88 79 VAL A CA 1
ATOM 636 C C . VAL A 1 79 ? -15.834 -17.710 20.472 1.00 74.88 79 VAL A C 1
ATOM 638 O O . VAL A 1 79 ? -15.343 -16.609 20.213 1.00 74.88 79 VAL A O 1
ATOM 641 N N . TRP A 1 80 ? -15.238 -18.834 20.063 1.00 76.81 80 TRP A N 1
ATOM 642 C CA . TRP A 1 80 ? -13.968 -18.853 19.331 1.00 76.81 80 TRP A CA 1
ATOM 643 C C . TRP A 1 80 ? -14.016 -18.182 17.940 1.00 76.81 80 TRP A C 1
ATOM 645 O O . TRP A 1 80 ? -13.035 -17.502 17.629 1.00 76.81 80 TRP A O 1
ATOM 655 N N . PRO A 1 81 ? -15.100 -18.261 17.131 1.00 74.88 81 PRO A N 1
ATOM 656 C CA . PRO A 1 81 ? -15.132 -17.650 15.801 1.00 74.88 81 PRO A CA 1
ATOM 657 C C . PRO A 1 81 ? -14.988 -16.134 15.882 1.00 74.88 81 PRO A C 1
ATOM 659 O O . PRO A 1 81 ? -14.221 -15.550 15.131 1.00 74.88 81 PRO A O 1
ATOM 662 N N . VAL A 1 82 ? -15.624 -15.499 16.868 1.00 75.88 82 VAL A N 1
ATOM 663 C CA . VAL A 1 82 ? -15.526 -14.049 17.087 1.00 75.88 82 VAL A CA 1
ATOM 664 C C . VAL A 1 82 ? -14.090 -13.631 17.421 1.00 75.88 82 VAL A C 1
ATOM 666 O O . VAL A 1 82 ? -13.598 -12.626 16.909 1.00 75.88 82 VAL A O 1
ATOM 669 N N . LYS A 1 83 ? -13.384 -14.415 18.248 1.00 77.81 83 LYS A N 1
ATOM 670 C CA . LYS A 1 83 ? -11.980 -14.140 18.597 1.00 77.81 83 LYS A CA 1
ATOM 671 C C . LYS A 1 83 ? -11.044 -14.336 17.404 1.00 77.81 83 LYS A C 1
ATOM 673 O O . LYS A 1 83 ? -10.188 -13.489 17.170 1.00 77.81 83 LYS A O 1
ATOM 678 N N . VAL A 1 84 ? -11.215 -15.423 16.651 1.00 77.06 84 VAL A N 1
ATOM 679 C CA . VAL A 1 84 ? -10.394 -15.720 15.467 1.00 77.06 84 VAL A CA 1
ATOM 680 C C . VAL A 1 84 ? -10.625 -14.684 14.377 1.00 77.06 84 VAL A C 1
ATOM 682 O O . VAL A 1 84 ? -9.658 -14.145 13.854 1.00 77.06 84 VAL A O 1
ATOM 685 N N . VAL A 1 85 ? -11.882 -14.338 14.098 1.00 76.25 85 VAL A N 1
ATOM 686 C CA . VAL A 1 85 ? -12.249 -13.283 13.150 1.00 76.25 85 VAL A CA 1
ATOM 687 C C . VAL A 1 85 ? -11.590 -11.969 13.556 1.00 76.25 85 VAL A C 1
ATOM 689 O O . VAL A 1 85 ? -10.885 -11.377 12.754 1.00 76.25 85 VAL A O 1
ATOM 692 N N . ARG A 1 86 ? -11.688 -11.543 14.819 1.00 77.81 86 ARG A N 1
ATOM 693 C CA . ARG A 1 86 ? -11.057 -10.288 15.251 1.00 77.81 86 ARG A CA 1
ATOM 694 C C . ARG A 1 86 ? -9.535 -10.285 15.071 1.00 77.81 86 ARG A C 1
ATOM 696 O O . ARG A 1 86 ? -8.995 -9.305 14.567 1.00 77.81 86 ARG A O 1
ATOM 703 N N . SER A 1 87 ? -8.844 -11.360 15.449 1.00 78.62 87 SER A N 1
ATOM 704 C CA . SER A 1 87 ? -7.381 -11.430 15.327 1.00 78.62 87 SER A CA 1
ATOM 705 C C . SER A 1 87 ? -6.914 -11.546 13.874 1.00 78.62 87 SER A C 1
ATOM 707 O O . SER A 1 87 ? -6.017 -10.816 13.458 1.00 78.62 87 SER A O 1
ATOM 709 N N . VAL A 1 88 ? -7.524 -12.442 13.092 1.00 78.75 88 VAL A N 1
ATOM 710 C CA . VAL A 1 88 ? -7.144 -12.693 11.693 1.00 78.75 88 VAL A CA 1
ATOM 711 C C . VAL A 1 88 ? -7.525 -11.512 10.814 1.00 78.75 88 VAL A C 1
ATOM 713 O O . VAL A 1 88 ? -6.700 -11.076 10.017 1.00 78.75 88 VAL A O 1
ATOM 716 N N . LEU A 1 89 ? -8.727 -10.949 10.982 1.00 78.44 89 LEU A N 1
ATOM 717 C CA . LEU A 1 89 ? -9.143 -9.789 10.199 1.00 78.44 89 LEU A CA 1
ATOM 718 C C . LEU A 1 89 ? -8.278 -8.571 10.516 1.00 78.44 89 LEU A C 1
ATOM 720 O O . LEU A 1 89 ? -7.833 -7.900 9.593 1.00 78.44 89 LEU A O 1
ATOM 724 N N . SER A 1 90 ? -7.995 -8.305 11.796 1.00 77.94 90 SER A N 1
ATOM 725 C CA . SER A 1 90 ? -7.151 -7.168 12.172 1.00 77.94 90 SER A CA 1
ATOM 726 C C . SER A 1 90 ? -5.737 -7.308 11.603 1.00 77.94 90 SER A C 1
ATOM 728 O O . SER A 1 90 ? -5.181 -6.354 11.068 1.00 77.94 90 SER A O 1
ATOM 730 N N . LEU A 1 91 ? -5.157 -8.511 11.629 1.00 78.88 91 LEU A N 1
ATOM 731 C CA . LEU A 1 91 ? -3.835 -8.739 11.0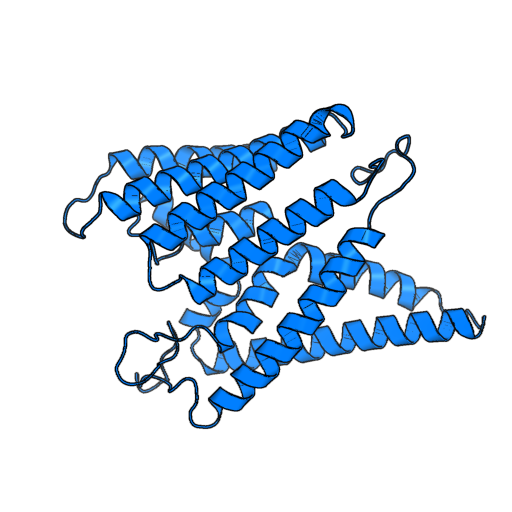52 1.00 78.88 91 LEU A CA 1
ATOM 732 C C . LEU A 1 91 ? -3.853 -8.645 9.517 1.00 78.88 91 LEU A C 1
ATOM 734 O O . LEU A 1 91 ? -3.036 -7.940 8.933 1.00 78.88 91 LEU A O 1
ATOM 738 N N . PHE A 1 92 ? -4.795 -9.310 8.851 1.00 80.81 92 PHE A N 1
ATOM 739 C CA . PHE A 1 92 ? -4.843 -9.377 7.390 1.00 80.81 92 PHE A CA 1
ATOM 740 C C . PHE A 1 92 ? -5.268 -8.050 6.746 1.00 80.81 92 PHE A C 1
ATOM 742 O O . PHE A 1 92 ? -4.592 -7.550 5.848 1.00 80.81 92 PHE A O 1
ATOM 749 N N . PHE A 1 93 ? -6.354 -7.442 7.229 1.00 81.25 93 PHE A N 1
ATOM 750 C CA . PHE A 1 93 ? -6.921 -6.227 6.644 1.00 81.25 93 PHE A CA 1
ATOM 751 C C . PHE A 1 93 ? -6.300 -4.936 7.164 1.00 81.25 93 PHE A C 1
ATOM 753 O O . PHE A 1 93 ? -6.453 -3.929 6.482 1.00 81.25 93 PHE A O 1
ATOM 760 N N . SER A 1 94 ? -5.611 -4.935 8.310 1.00 77.81 94 SER A N 1
ATOM 761 C CA . SER A 1 94 ? -4.895 -3.739 8.778 1.00 77.81 94 SER A CA 1
ATOM 762 C C . SER A 1 94 ? -3.409 -3.815 8.447 1.00 77.81 94 SER A C 1
ATOM 764 O O . SER A 1 94 ? -2.892 -2.895 7.823 1.00 77.81 94 SER A O 1
ATOM 766 N N . LEU A 1 95 ? -2.716 -4.915 8.783 1.00 79.75 95 LEU A N 1
ATOM 767 C CA . LEU A 1 95 ? -1.268 -5.000 8.541 1.00 79.75 95 LEU A CA 1
ATOM 768 C C . LEU A 1 95 ? -0.923 -5.324 7.094 1.00 79.75 95 LEU A C 1
ATOM 770 O O . LEU A 1 95 ? 0.087 -4.830 6.615 1.00 79.75 95 LEU A O 1
ATOM 774 N N . PHE A 1 96 ? -1.713 -6.137 6.391 1.00 83.25 96 PHE A N 1
ATOM 775 C CA . PHE A 1 96 ? -1.423 -6.540 5.009 1.00 83.25 96 PHE A CA 1
ATOM 776 C C . PHE A 1 96 ? -2.336 -5.876 3.978 1.00 83.25 96 PHE A C 1
ATOM 778 O O . PHE A 1 96 ? -2.370 -6.329 2.834 1.00 83.25 96 PHE A O 1
ATOM 785 N N . PHE A 1 97 ? -3.026 -4.787 4.339 1.00 87.19 97 PHE A N 1
ATOM 786 C CA . PHE A 1 97 ? -3.921 -4.062 3.434 1.00 87.19 97 PHE A CA 1
ATOM 787 C C . PHE A 1 97 ? -3.231 -3.690 2.125 1.00 87.19 97 PHE A C 1
ATOM 789 O O . PHE A 1 97 ? -3.575 -4.178 1.051 1.00 87.19 97 PHE A O 1
ATOM 796 N N . THR A 1 98 ? -2.217 -2.839 2.242 1.00 86.31 98 THR A N 1
ATOM 797 C CA . THR A 1 98 ? -1.510 -2.256 1.111 1.00 86.31 98 THR A CA 1
ATOM 798 C C . THR A 1 98 ? -0.832 -3.341 0.288 1.00 86.31 98 THR A C 1
ATOM 800 O O . THR A 1 98 ? -0.886 -3.329 -0.938 1.00 86.31 98 THR A O 1
ATOM 803 N N . SER A 1 99 ? -0.224 -4.317 0.962 1.00 87.12 99 SER A N 1
ATOM 804 C CA . SER A 1 99 ? 0.520 -5.374 0.291 1.00 87.12 99 SER A CA 1
ATOM 805 C C . SER A 1 99 ? -0.385 -6.365 -0.446 1.00 87.12 99 SER A C 1
ATOM 807 O O . SER A 1 99 ? -0.093 -6.702 -1.589 1.00 87.12 99 SER A O 1
ATOM 809 N N . SER A 1 100 ? -1.485 -6.813 0.167 1.00 89.75 100 SER A N 1
ATOM 810 C CA . SER A 1 100 ? -2.429 -7.747 -0.468 1.00 89.75 100 SER A CA 1
ATOM 811 C C . SER A 1 100 ? -3.178 -7.071 -1.611 1.00 89.75 100 SER A C 1
ATOM 813 O O . SER A 1 100 ? -3.308 -7.644 -2.691 1.00 89.75 100 SER A O 1
ATOM 815 N N . LEU A 1 101 ? -3.604 -5.819 -1.408 1.00 90.94 101 LEU A N 1
ATOM 816 C CA . LEU A 1 101 ? -4.245 -5.032 -2.455 1.00 90.94 101 LEU A CA 1
ATOM 817 C C . LEU A 1 101 ? -3.304 -4.823 -3.645 1.00 90.94 101 LEU A C 1
ATOM 819 O O . LEU A 1 101 ? -3.737 -4.957 -4.785 1.00 90.94 101 LEU A O 1
ATOM 823 N N . ASN A 1 102 ? -2.020 -4.553 -3.398 1.00 89.38 102 ASN A N 1
ATOM 824 C CA . ASN A 1 102 ? -1.036 -4.421 -4.467 1.00 89.38 102 ASN A CA 1
ATOM 825 C C . ASN A 1 102 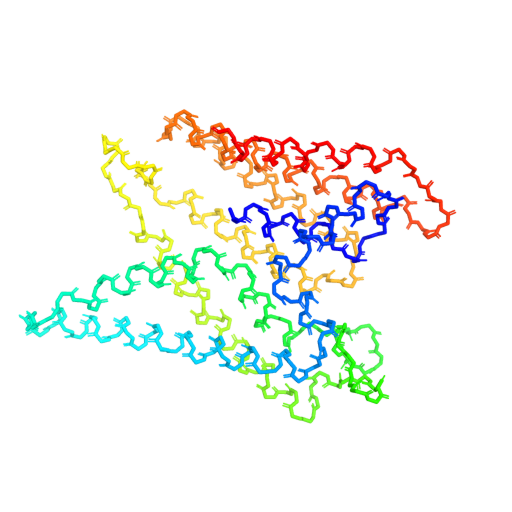? -0.852 -5.732 -5.251 1.00 89.38 102 ASN A C 1
ATOM 827 O O . ASN A 1 102 ? -0.730 -5.687 -6.468 1.00 89.38 102 ASN A O 1
ATOM 831 N N . VAL A 1 103 ? -0.903 -6.903 -4.602 1.00 90.19 103 VAL A N 1
ATOM 832 C CA . VAL A 1 103 ? -0.877 -8.194 -5.318 1.00 90.19 103 VAL A CA 1
ATOM 833 C C . VAL A 1 103 ? -2.111 -8.345 -6.216 1.00 90.19 103 VAL A C 1
ATOM 835 O O . VAL A 1 103 ? -1.961 -8.683 -7.388 1.00 90.19 103 VAL A O 1
ATOM 838 N N . PHE A 1 104 ? -3.315 -8.015 -5.738 1.00 92.62 104 PHE A N 1
ATOM 839 C CA . PHE A 1 104 ? -4.518 -8.064 -6.582 1.00 92.62 104 PHE A CA 1
ATOM 840 C C . PHE A 1 104 ? -4.475 -7.059 -7.741 1.00 92.62 104 PHE A C 1
ATOM 842 O O . PHE A 1 104 ? -4.836 -7.404 -8.864 1.00 92.62 104 PHE A O 1
ATOM 849 N N . LEU A 1 105 ? -3.998 -5.835 -7.494 1.00 90.88 105 LEU A N 1
ATOM 850 C CA . LEU A 1 105 ? -3.892 -4.796 -8.520 1.00 90.88 105 LEU A CA 1
ATOM 851 C C . LEU A 1 105 ? -2.706 -5.015 -9.474 1.00 90.88 105 LEU A C 1
ATOM 853 O O . LEU A 1 105 ? -2.749 -4.552 -10.609 1.00 90.88 105 LEU A O 1
ATOM 857 N N . SER A 1 106 ? -1.674 -5.762 -9.080 1.00 87.88 106 SER A N 1
ATOM 858 C CA . SER A 1 106 ? -0.580 -6.124 -9.992 1.00 87.88 106 SER A CA 1
ATOM 859 C C . SER A 1 106 ? -1.041 -7.027 -11.140 1.00 87.88 106 SER A C 1
ATOM 861 O O . SER A 1 106 ? -0.436 -7.009 -12.202 1.00 87.88 106 SER A O 1
ATOM 863 N N . ALA A 1 107 ? -2.170 -7.734 -10.996 1.00 88.12 107 ALA A N 1
ATOM 864 C CA . ALA A 1 107 ? -2.772 -8.490 -12.098 1.00 88.12 107 ALA A CA 1
ATOM 865 C C . ALA A 1 107 ? -3.290 -7.597 -13.245 1.00 88.12 107 ALA A C 1
ATOM 867 O O . ALA A 1 107 ? -3.608 -8.101 -14.315 1.00 88.12 107 ALA A O 1
ATOM 868 N N . ILE A 1 108 ? -3.414 -6.282 -13.025 1.00 88.50 108 ILE A N 1
ATOM 869 C CA . ILE A 1 108 ? -3.870 -5.311 -14.032 1.00 88.50 108 ILE A CA 1
ATOM 870 C C . ILE A 1 108 ? -2.816 -4.239 -14.348 1.00 88.50 108 ILE A C 1
ATOM 872 O O . ILE A 1 108 ? -3.096 -3.308 -15.109 1.00 88.50 108 ILE A O 1
ATOM 876 N N . SER A 1 109 ? -1.613 -4.341 -13.768 1.00 86.25 109 SER A N 1
ATOM 877 C CA . SER A 1 109 ? -0.517 -3.398 -14.005 1.00 86.25 109 SER A CA 1
ATOM 878 C C . SER A 1 109 ? 0.141 -3.674 -15.356 1.00 86.25 109 SER A C 1
ATOM 880 O O . SER A 1 109 ? 1.146 -4.378 -15.445 1.00 86.25 109 SER A O 1
ATOM 882 N N . CYS A 1 110 ? -0.444 -3.134 -16.416 1.00 85.56 110 CYS A N 1
ATOM 883 C CA . CYS A 1 110 ? 0.024 -3.326 -17.784 1.00 85.56 110 CYS A CA 1
ATOM 884 C C . CYS A 1 110 ? 0.732 -2.085 -18.309 1.00 85.56 110 CYS A C 1
ATOM 886 O O . CYS A 1 110 ? 0.344 -0.957 -17.999 1.00 85.56 110 CYS A O 1
ATOM 888 N N . ASP A 1 111 ? 1.755 -2.298 -19.129 1.00 84.00 111 ASP A N 1
ATOM 889 C CA . ASP A 1 111 ? 2.352 -1.243 -19.927 1.00 84.00 111 ASP A CA 1
ATOM 890 C C . ASP A 1 111 ? 1.465 -0.990 -21.144 1.00 84.00 111 ASP A C 1
ATOM 892 O O . ASP A 1 111 ? 1.466 -1.746 -22.113 1.00 84.00 111 ASP A O 1
ATOM 896 N N . TYR A 1 112 ? 0.669 0.074 -21.064 1.00 81.81 112 TYR A N 1
ATOM 897 C CA . TYR A 1 112 ? -0.225 0.483 -22.143 1.00 81.81 112 TYR A CA 1
ATOM 898 C C . TYR A 1 112 ? 0.478 1.352 -23.196 1.00 81.81 112 TYR A C 1
ATOM 900 O O . TYR A 1 112 ? -0.163 1.746 -24.169 1.00 81.81 112 TYR A O 1
ATOM 908 N N . THR A 1 113 ? 1.764 1.674 -23.015 1.00 80.25 113 THR A N 1
ATOM 909 C CA . THR A 1 113 ? 2.540 2.446 -24.000 1.00 80.25 113 THR A CA 1
ATOM 910 C C . THR A 1 113 ? 3.135 1.570 -25.100 1.00 80.25 113 THR A C 1
ATOM 912 O O . THR A 1 113 ? 3.422 2.065 -26.191 1.00 80.25 113 THR A O 1
ATOM 915 N N . ALA A 1 114 ? 3.269 0.265 -24.855 1.00 77.00 114 ALA A N 1
ATOM 916 C CA . ALA A 1 114 ? 3.698 -0.707 -25.851 1.00 77.00 114 ALA A CA 1
ATOM 917 C C . ALA A 1 114 ? 2.576 -1.041 -26.858 1.00 77.00 114 ALA A C 1
ATOM 919 O O . ALA A 1 114 ? 1.391 -1.034 -26.527 1.00 77.00 114 ALA A O 1
ATOM 920 N N . ALA A 1 115 ? 2.951 -1.397 -28.095 1.00 76.19 115 ALA A N 1
ATOM 921 C CA . ALA A 1 115 ? 2.004 -1.762 -29.162 1.00 76.19 115 ALA A CA 1
ATOM 922 C C . ALA A 1 115 ? 1.099 -2.956 -28.792 1.00 76.19 115 ALA A C 1
ATOM 924 O O . ALA A 1 115 ? -0.031 -3.060 -29.266 1.00 76.19 115 ALA A O 1
ATOM 925 N N . THR A 1 116 ? 1.590 -3.840 -27.924 1.00 79.81 116 THR A N 1
ATOM 926 C CA . THR A 1 116 ? 0.810 -4.882 -27.255 1.00 79.81 116 THR A CA 1
ATOM 927 C C . THR A 1 116 ? 0.939 -4.680 -25.749 1.00 79.81 116 THR A C 1
ATOM 929 O O . THR A 1 116 ? 2.074 -4.649 -25.274 1.00 79.81 116 THR A O 1
ATOM 932 N N . PRO A 1 117 ? -0.165 -4.570 -24.988 1.00 81.12 117 PRO A N 1
ATOM 933 C CA . PRO A 1 117 ? -0.084 -4.332 -23.555 1.00 81.12 117 PRO A CA 1
ATOM 934 C C . PRO A 1 117 ? 0.508 -5.551 -22.844 1.00 81.12 117 PRO A C 1
ATOM 936 O O . PRO A 1 117 ? -0.109 -6.623 -22.810 1.00 81.12 117 PRO A O 1
ATOM 939 N N . THR A 1 118 ? 1.704 -5.382 -22.290 1.00 83.56 118 THR A N 1
ATOM 940 C CA . THR A 1 118 ? 2.445 -6.419 -21.564 1.00 83.56 118 THR A CA 1
ATOM 941 C C . THR A 1 118 ? 2.411 -6.159 -20.064 1.00 83.56 118 THR A C 1
ATOM 943 O O . THR A 1 118 ? 2.254 -5.025 -19.607 1.00 83.56 118 THR A O 1
ATOM 946 N N . LEU A 1 119 ? 2.518 -7.224 -19.274 1.00 83.06 119 LEU A N 1
ATOM 947 C CA . LEU A 1 119 ? 2.505 -7.129 -17.819 1.00 83.06 119 LEU A CA 1
ATOM 948 C C . LEU A 1 119 ? 3.780 -6.440 -17.305 1.00 83.06 119 LEU A C 1
ATOM 950 O O . LEU A 1 119 ? 4.896 -6.838 -17.638 1.00 83.06 119 LEU A O 1
ATOM 954 N N . GLN A 1 120 ? 3.632 -5.420 -16.458 1.00 77.75 120 GLN A N 1
ATOM 955 C CA . GLN A 1 120 ? 4.777 -4.687 -15.924 1.00 77.75 120 GLN A CA 1
ATOM 956 C C . GLN A 1 120 ? 5.546 -5.526 -14.904 1.00 77.75 120 GLN A C 1
ATOM 958 O O . GLN A 1 120 ? 5.039 -5.896 -13.848 1.00 77.75 120 GLN A O 1
ATOM 963 N N . GLY A 1 121 ? 6.823 -5.755 -15.198 1.00 72.19 121 GLY A N 1
ATOM 964 C CA . GLY A 1 121 ? 7.802 -6.260 -14.245 1.00 72.19 121 GLY A CA 1
ATOM 965 C C . GLY A 1 121 ? 7.899 -7.775 -14.107 1.00 72.19 121 GLY A C 1
ATOM 966 O O . GLY A 1 121 ? 8.906 -8.243 -13.580 1.00 72.19 121 GLY A O 1
ATOM 967 N N . PHE A 1 122 ? 6.948 -8.536 -14.636 1.00 74.62 122 PHE A N 1
ATOM 968 C CA . PHE A 1 122 ? 7.025 -9.992 -14.671 1.00 74.62 122 PHE A CA 1
ATOM 969 C C . PHE A 1 122 ? 7.432 -10.467 -16.058 1.00 74.62 122 PHE A C 1
ATOM 971 O O . PHE A 1 122 ? 6.889 -10.022 -17.067 1.00 74.62 122 PHE A O 1
ATOM 978 N N . LYS A 1 123 ? 8.375 -11.405 -16.092 1.00 73.62 123 LYS A N 1
ATOM 979 C CA . LYS A 1 123 ? 8.749 -12.135 -17.298 1.00 73.62 123 LYS A CA 1
ATOM 980 C C . LYS A 1 123 ? 8.538 -13.618 -17.059 1.00 73.62 123 LYS A C 1
ATOM 982 O O . LYS A 1 123 ? 8.647 -14.097 -15.928 1.00 73.62 123 LYS A O 1
ATOM 987 N N . THR A 1 124 ? 8.220 -14.331 -18.127 1.00 72.62 124 THR A N 1
ATOM 988 C CA . THR A 1 124 ? 8.160 -15.796 -18.099 1.00 72.62 124 THR A CA 1
ATOM 989 C C . THR A 1 124 ? 9.567 -16.360 -17.851 1.00 72.62 124 THR A C 1
ATOM 991 O O . THR A 1 124 ? 10.552 -15.654 -18.072 1.00 72.62 124 THR A O 1
ATOM 994 N N . ALA A 1 125 ? 9.690 -17.624 -17.432 1.00 70.19 125 ALA A N 1
ATOM 995 C CA . ALA A 1 125 ? 10.991 -18.291 -17.263 1.00 70.19 125 ALA A CA 1
ATOM 996 C C . ALA A 1 125 ? 11.871 -18.215 -18.531 1.00 70.19 125 ALA A C 1
ATOM 998 O O . ALA A 1 125 ? 13.088 -18.088 -18.434 1.00 70.19 125 ALA A O 1
ATOM 999 N N . ASP A 1 126 ? 11.239 -18.183 -19.708 1.00 71.50 126 ASP A N 1
ATOM 1000 C CA . ASP A 1 126 ? 11.896 -18.042 -21.015 1.00 71.50 126 ASP A CA 1
ATOM 1001 C C . ASP A 1 126 ? 12.194 -16.579 -21.410 1.00 71.50 126 ASP A C 1
ATOM 1003 O O . ASP A 1 126 ? 12.590 -16.294 -22.539 1.00 71.50 126 ASP A O 1
ATOM 1007 N N . GLY A 1 127 ? 11.961 -15.618 -20.511 1.00 75.19 127 GLY A N 1
ATOM 1008 C CA . GLY A 1 127 ? 12.185 -14.188 -20.742 1.00 75.19 127 GLY A CA 1
ATOM 1009 C C . GLY A 1 127 ? 11.145 -13.499 -21.632 1.00 75.19 127 GLY A C 1
ATOM 1010 O O . GLY A 1 127 ? 11.289 -12.303 -21.888 1.00 75.19 127 GLY A O 1
ATOM 1011 N N . LEU A 1 128 ? 10.108 -14.217 -22.083 1.00 79.75 128 LEU A N 1
ATOM 1012 C CA . LEU A 1 128 ? 9.018 -13.660 -22.888 1.00 79.75 128 LEU A CA 1
ATOM 1013 C C . LEU A 1 128 ? 8.087 -12.767 -22.060 1.00 79.75 128 LEU A C 1
ATOM 1015 O O . LEU A 1 128 ? 7.724 -13.111 -20.927 1.00 79.75 128 LEU A O 1
ATOM 1019 N N . ASP A 1 129 ? 7.652 -11.671 -22.682 1.00 81.56 129 ASP A N 1
ATOM 1020 C CA . ASP A 1 129 ? 6.650 -10.766 -22.132 1.00 81.56 129 ASP A CA 1
ATOM 1021 C C . ASP A 1 129 ? 5.251 -11.398 -22.176 1.00 81.56 129 ASP A C 1
ATOM 1023 O O . ASP A 1 129 ? 4.844 -12.011 -23.167 1.00 81.56 129 ASP A O 1
ATOM 1027 N N . ILE A 1 130 ? 4.501 -11.237 -21.085 1.00 83.06 130 ILE A N 1
ATOM 1028 C CA . ILE A 1 130 ? 3.175 -11.838 -20.921 1.00 83.06 130 ILE A CA 1
ATOM 1029 C C . ILE A 1 130 ? 2.114 -10.830 -21.390 1.00 83.06 130 ILE A C 1
ATOM 1031 O O . ILE A 1 130 ? 2.073 -9.713 -20.861 1.00 83.06 130 ILE A O 1
ATOM 1035 N N . PRO A 1 131 ? 1.242 -11.183 -22.354 1.00 85.00 131 PRO A N 1
ATOM 1036 C CA . PRO A 1 131 ? 0.172 -10.297 -22.795 1.00 85.00 131 PRO A CA 1
ATOM 1037 C C . PRO A 1 131 ? -0.884 -10.150 -21.697 1.00 85.00 131 PRO A C 1
ATOM 1039 O O . PRO A 1 131 ? -1.403 -11.138 -21.183 1.00 85.00 131 PRO A O 1
ATOM 1042 N N . CYS A 1 132 ? -1.263 -8.915 -21.380 1.00 84.50 132 CYS A N 1
ATOM 1043 C CA . CYS A 1 132 ? -2.176 -8.643 -20.272 1.00 84.50 132 CYS A CA 1
ATOM 1044 C C . CYS A 1 132 ? -3.602 -9.165 -20.478 1.00 84.50 132 CYS A C 1
ATOM 1046 O O . CYS A 1 132 ? -4.227 -9.704 -19.570 1.00 84.50 132 CYS A O 1
ATOM 1048 N N . TRP A 1 133 ? -4.126 -9.009 -21.691 1.00 84.25 133 TRP A N 1
ATOM 1049 C CA . TRP A 1 133 ? -5.493 -9.408 -22.036 1.00 84.25 133 TRP A CA 1
ATOM 1050 C C . TRP A 1 133 ? -5.537 -10.713 -22.838 1.00 84.25 133 TRP A C 1
ATOM 1052 O O . TRP A 1 133 ? -6.569 -11.064 -23.405 1.00 84.25 133 TRP A O 1
ATOM 1062 N N . GLY A 1 134 ? -4.413 -11.431 -22.902 1.00 83.69 134 GLY A N 1
ATOM 1063 C CA . GLY A 1 134 ? -4.262 -12.660 -23.671 1.00 83.69 134 GLY A CA 1
ATOM 1064 C C . GLY A 1 134 ? -4.014 -13.885 -22.792 1.00 83.69 134 GLY A C 1
ATOM 1065 O O . GLY A 1 134 ? -3.490 -13.794 -21.683 1.00 83.69 134 GLY A O 1
ATOM 1066 N N . GLY A 1 135 ? -4.364 -15.058 -23.321 1.00 82.56 135 GLY A N 1
ATOM 1067 C CA . GLY A 1 135 ? -4.060 -16.346 -22.697 1.00 82.56 135 GLY A CA 1
ATOM 1068 C C . GLY A 1 135 ? -4.685 -16.532 -21.310 1.00 82.56 135 GLY A C 1
ATOM 1069 O O . GLY A 1 135 ? -5.760 -16.013 -21.013 1.00 82.56 135 GLY A O 1
ATOM 1070 N N . GLY A 1 136 ? -4.004 -17.298 -20.452 1.00 83.75 136 GLY A N 1
ATOM 1071 C CA . GLY A 1 136 ? -4.466 -17.580 -19.089 1.00 83.75 136 GLY A CA 1
ATOM 1072 C C . GLY A 1 136 ? -4.425 -16.368 -18.152 1.00 83.75 136 GLY A C 1
ATOM 1073 O O . GLY A 1 136 ? -5.170 -16.344 -17.176 1.00 83.75 136 GLY A O 1
ATOM 1074 N N . HIS A 1 137 ? -3.613 -15.345 -18.451 1.00 88.25 137 HIS A N 1
ATOM 1075 C CA . HIS A 1 137 ? -3.443 -14.177 -17.581 1.00 88.25 137 HIS A CA 1
ATOM 1076 C C . HIS A 1 137 ? -4.718 -13.328 -17.460 1.00 88.25 137 HIS A C 1
ATOM 1078 O O . HIS A 1 137 ? -5.026 -12.827 -16.381 1.00 88.25 137 HIS A O 1
ATOM 1084 N N . ALA A 1 138 ? -5.526 -13.259 -18.523 1.00 88.88 138 ALA A N 1
ATOM 1085 C CA . ALA A 1 138 ? -6.794 -12.529 -18.512 1.00 88.88 138 ALA A CA 1
ATOM 1086 C C . ALA A 1 138 ? -7.743 -12.991 -17.385 1.00 88.88 138 ALA A C 1
ATOM 1088 O O . ALA A 1 138 ? -8.475 -12.183 -16.814 1.00 88.88 138 ALA A O 1
ATOM 1089 N N . VAL A 1 139 ? -7.702 -14.278 -17.012 1.00 91.56 139 VAL A N 1
ATOM 1090 C CA . VAL A 1 139 ? -8.492 -14.812 -15.890 1.00 91.56 139 VAL A CA 1
ATOM 1091 C C . VAL A 1 139 ? -8.021 -14.217 -14.563 1.00 91.56 139 VAL A C 1
ATOM 1093 O O . VAL A 1 139 ? -8.849 -13.795 -13.757 1.00 91.56 139 VAL A O 1
ATOM 1096 N N . TYR A 1 140 ? -6.706 -14.124 -14.352 1.00 92.06 140 TYR A N 1
ATOM 1097 C CA . TYR A 1 140 ? -6.131 -13.506 -13.155 1.00 92.06 140 TYR A CA 1
ATOM 1098 C C . TYR A 1 140 ? -6.483 -12.021 -13.067 1.00 92.06 140 TYR A C 1
ATOM 1100 O O . TYR A 1 140 ? -6.819 -11.554 -11.983 1.00 92.06 140 TYR A O 1
ATOM 1108 N N . ALA A 1 141 ? -6.487 -11.297 -14.190 1.00 91.25 141 ALA A N 1
ATOM 1109 C CA . ALA A 1 141 ? -6.890 -9.892 -14.230 1.00 91.25 141 ALA A CA 1
ATOM 1110 C C . ALA A 1 141 ? -8.356 -9.703 -13.795 1.00 91.25 141 ALA A C 1
ATOM 1112 O O . ALA A 1 141 ? -8.648 -8.897 -12.910 1.00 91.25 141 ALA A O 1
ATOM 1113 N N . VAL A 1 142 ? -9.285 -10.488 -14.357 1.00 92.94 142 VAL A N 1
ATOM 1114 C CA . VAL A 1 142 ? -10.718 -10.404 -14.013 1.00 92.94 142 VAL A CA 1
ATOM 1115 C C . VAL A 1 142 ? -10.964 -10.795 -12.555 1.00 92.94 142 VAL A C 1
ATOM 1117 O O . VAL A 1 142 ? -11.632 -10.063 -11.822 1.00 92.94 142 VAL A O 1
ATOM 1120 N N . VAL A 1 143 ? -10.403 -11.923 -12.110 1.00 94.81 143 VAL A N 1
ATOM 1121 C CA . VAL A 1 143 ? -10.525 -12.371 -10.714 1.00 94.81 143 VAL A CA 1
ATOM 1122 C C . VAL A 1 143 ? -9.877 -11.357 -9.770 1.00 94.81 143 VAL A C 1
ATOM 1124 O O . VAL A 1 143 ? -10.445 -11.054 -8.724 1.00 94.81 143 VAL A O 1
ATOM 1127 N N . GLY A 1 144 ? -8.742 -10.772 -10.153 1.00 93.94 144 GLY A N 1
ATOM 1128 C CA . GLY A 1 144 ? -8.021 -9.768 -9.376 1.00 93.94 144 GLY A CA 1
ATOM 1129 C C . GLY A 1 144 ? -8.841 -8.504 -9.150 1.00 93.94 144 GLY A C 1
ATOM 1130 O O . GLY A 1 144 ? -8.918 -8.033 -8.019 1.00 93.94 144 GLY A O 1
ATOM 1131 N N . ILE A 1 145 ? -9.535 -8.004 -10.179 1.00 93.94 145 ILE A N 1
ATOM 1132 C CA . ILE A 1 145 ? -10.449 -6.856 -10.050 1.00 93.94 145 ILE A CA 1
ATOM 1133 C C . ILE A 1 145 ? -11.577 -7.171 -9.060 1.00 93.94 145 ILE A C 1
ATOM 1135 O O . ILE A 1 145 ? -11.847 -6.377 -8.158 1.00 93.94 145 ILE A O 1
ATOM 1139 N N . LEU A 1 146 ? -12.219 -8.336 -9.195 1.00 96.00 146 LEU A N 1
ATOM 1140 C CA . LEU A 1 146 ? -13.311 -8.741 -8.304 1.00 96.00 146 LEU A CA 1
ATOM 1141 C C . LEU A 1 146 ? -12.837 -8.876 -6.850 1.00 96.00 146 LEU A C 1
ATOM 1143 O O . LEU A 1 146 ? -13.491 -8.367 -5.937 1.00 96.00 146 LEU A O 1
ATOM 1147 N N . MET A 1 147 ? -11.681 -9.509 -6.634 1.00 95.31 147 MET A N 1
ATOM 1148 C CA . MET A 1 147 ? -11.088 -9.674 -5.306 1.00 95.31 147 MET A CA 1
ATOM 1149 C C . MET A 1 147 ? -10.626 -8.341 -4.715 1.00 95.31 147 MET A C 1
ATOM 1151 O O . MET A 1 147 ? -10.852 -8.107 -3.533 1.00 95.31 147 MET A O 1
ATOM 1155 N N . ALA A 1 148 ? -10.063 -7.433 -5.516 1.00 94.56 148 ALA A N 1
ATOM 1156 C CA . ALA A 1 148 ? -9.688 -6.095 -5.067 1.00 94.56 148 ALA A CA 1
ATOM 1157 C C . ALA A 1 148 ? -10.912 -5.293 -4.604 1.00 94.56 148 ALA A C 1
ATOM 1159 O O . ALA A 1 148 ? -10.880 -4.708 -3.524 1.00 94.56 148 ALA A O 1
ATOM 1160 N N . ILE A 1 149 ? -12.011 -5.306 -5.370 1.00 95.44 149 ILE A N 1
ATOM 1161 C CA . ILE A 1 149 ? -13.264 -4.630 -4.988 1.00 95.44 149 ILE A CA 1
ATOM 1162 C C . ILE A 1 149 ? -13.798 -5.198 -3.669 1.00 95.44 149 ILE A C 1
ATOM 1164 O O . ILE A 1 149 ? -14.127 -4.437 -2.756 1.00 95.44 149 ILE A O 1
ATOM 1168 N N . LEU A 1 150 ? -13.846 -6.527 -3.548 1.00 94.62 150 LEU A N 1
ATOM 1169 C CA . LEU A 1 150 ? -14.291 -7.204 -2.331 1.00 94.62 150 LEU A CA 1
ATOM 1170 C C . LEU A 1 150 ? -13.400 -6.856 -1.130 1.00 94.62 150 LEU A C 1
ATOM 1172 O O . LEU A 1 150 ? -13.906 -6.535 -0.054 1.00 94.62 150 LEU A O 1
ATOM 1176 N N . PHE A 1 151 ? -12.080 -6.876 -1.322 1.00 93.25 151 PHE A N 1
ATOM 1177 C CA . PHE A 1 151 ? -11.097 -6.543 -0.298 1.00 93.25 151 PHE A CA 1
ATOM 1178 C C . PHE A 1 151 ? -11.259 -5.099 0.185 1.00 93.25 151 PHE A C 1
ATOM 1180 O O . PHE A 1 151 ? -11.371 -4.867 1.386 1.00 93.25 151 PHE A O 1
ATOM 1187 N N . ILE A 1 152 ? -11.372 -4.137 -0.739 1.00 94.00 152 ILE A N 1
ATOM 1188 C CA . ILE A 1 152 ? -11.595 -2.718 -0.427 1.00 94.00 152 ILE A CA 1
ATOM 1189 C C . ILE A 1 152 ? -12.894 -2.528 0.360 1.00 94.00 152 ILE A C 1
ATOM 1191 O O . ILE A 1 152 ? -12.898 -1.811 1.362 1.00 94.00 152 ILE A O 1
ATOM 1195 N N . ALA A 1 153 ? -13.987 -3.164 -0.072 1.00 93.25 153 ALA A N 1
ATOM 1196 C CA . ALA A 1 153 ? -15.284 -3.040 0.583 1.00 93.25 153 ALA A CA 1
ATOM 1197 C C . ALA A 1 153 ? -15.231 -3.531 2.037 1.00 93.25 153 ALA A C 1
ATOM 1199 O O . ALA A 1 153 ? -15.693 -2.839 2.945 1.00 93.25 153 ALA A O 1
ATOM 1200 N N . ILE A 1 154 ? -14.615 -4.691 2.275 1.00 90.44 154 ILE A N 1
ATOM 1201 C CA . ILE A 1 154 ? -14.484 -5.255 3.622 1.00 90.44 154 ILE A CA 1
ATOM 1202 C C . ILE A 1 154 ? -13.533 -4.413 4.475 1.00 90.44 154 ILE A C 1
ATOM 1204 O O . ILE A 1 154 ? -13.893 -4.061 5.597 1.00 90.44 154 ILE A O 1
ATOM 1208 N N . SER A 1 155 ? -12.369 -4.016 3.951 1.00 89.81 155 SER A N 1
ATOM 1209 C CA . SER A 1 155 ? -11.437 -3.134 4.667 1.00 89.81 155 SER A CA 1
ATOM 1210 C C . SER A 1 155 ? -12.079 -1.811 5.075 1.00 89.81 155 SER A C 1
ATOM 1212 O O . SER A 1 155 ? -11.839 -1.332 6.184 1.00 89.81 155 SER A O 1
ATOM 1214 N N . ALA A 1 156 ? -12.911 -1.222 4.212 1.00 90.50 156 ALA A N 1
ATOM 1215 C CA . ALA A 1 156 ? -13.624 0.012 4.517 1.00 90.50 156 ALA A CA 1
ATOM 1216 C C . ALA A 1 156 ? -14.591 -0.174 5.696 1.00 90.50 156 ALA A C 1
ATOM 1218 O O . ALA A 1 156 ? -14.618 0.652 6.611 1.00 90.50 156 ALA A O 1
ATOM 1219 N N . VAL A 1 157 ? -15.352 -1.274 5.706 1.00 88.75 157 VAL A N 1
ATOM 1220 C CA . VAL A 1 157 ? -16.261 -1.615 6.811 1.00 88.75 157 VAL A CA 1
ATOM 1221 C C . VAL A 1 157 ? -15.483 -1.855 8.102 1.00 88.75 157 VAL A C 1
ATOM 1223 O O . VAL A 1 157 ? -15.829 -1.270 9.125 1.00 88.75 157 VAL A O 1
ATOM 1226 N N . LEU A 1 158 ? -14.413 -2.652 8.060 1.00 85.31 158 LEU A N 1
ATOM 1227 C CA . LEU A 1 158 ? -13.592 -2.947 9.238 1.00 85.31 158 LEU A CA 1
ATOM 1228 C C . LEU A 1 158 ? -12.948 -1.690 9.814 1.00 85.31 158 LEU A C 1
ATOM 1230 O O . LEU A 1 158 ? -13.039 -1.461 11.017 1.00 85.31 158 LEU A O 1
ATOM 1234 N N . THR A 1 159 ? -12.427 -0.813 8.951 1.00 85.50 159 THR A N 1
ATOM 1235 C CA . THR A 1 159 ? -11.908 0.491 9.374 1.00 85.50 159 THR A CA 1
ATOM 1236 C C . THR A 1 159 ? -12.981 1.268 10.132 1.00 85.50 159 THR A C 1
ATOM 1238 O O . THR A 1 159 ? -12.697 1.826 11.177 1.00 85.50 159 THR A O 1
ATOM 1241 N N . MET A 1 160 ? -14.237 1.281 9.680 1.00 83.75 160 MET A N 1
ATOM 1242 C CA . MET A 1 160 ? -15.301 1.997 10.393 1.00 83.75 160 MET A CA 1
ATOM 1243 C C . MET A 1 160 ? -15.718 1.348 11.725 1.00 83.75 160 MET A C 1
ATOM 1245 O O . MET A 1 160 ? -16.228 2.061 12.594 1.00 83.75 160 MET A O 1
ATOM 1249 N N . VAL A 1 161 ? -15.534 0.034 11.881 1.00 81.81 161 VAL A N 1
ATOM 1250 C CA . VAL A 1 161 ? -15.987 -0.753 13.042 1.00 81.81 161 VAL A CA 1
ATOM 1251 C C . VAL A 1 161 ? -14.928 -0.847 14.145 1.00 81.81 161 VAL A C 1
ATOM 1253 O O . VAL A 1 161 ? -15.294 -0.923 15.315 1.00 81.81 161 VAL A O 1
ATOM 1256 N N . ASP A 1 162 ? -13.638 -0.779 13.814 1.00 76.50 162 ASP A N 1
ATOM 1257 C CA . ASP A 1 162 ? -12.533 -0.975 14.769 1.00 76.50 162 ASP A CA 1
ATOM 1258 C C . ASP A 1 162 ? -12.336 0.172 15.787 1.00 76.50 162 ASP A C 1
ATOM 1260 O O . ASP A 1 162 ? -11.440 0.112 16.635 1.00 76.50 162 ASP A O 1
ATOM 1264 N N . PHE A 1 163 ? -13.181 1.206 15.760 1.00 72.38 163 PHE A N 1
ATOM 1265 C CA . PHE A 1 163 ? -13.085 2.344 16.674 1.00 72.38 163 PHE A CA 1
ATOM 1266 C C . PHE A 1 163 ? -13.864 2.148 17.971 1.00 72.38 163 PHE A C 1
ATOM 1268 O O . PHE A 1 163 ? -15.067 1.879 17.978 1.00 72.38 163 PHE A O 1
ATOM 1275 N N . ASP A 1 164 ? -13.173 2.392 19.085 1.00 73.00 164 ASP A N 1
ATOM 1276 C CA . ASP A 1 164 ? -13.801 2.529 20.393 1.00 73.00 164 ASP A CA 1
ATOM 1277 C C . ASP A 1 164 ? -14.435 3.925 20.488 1.00 73.00 164 ASP A C 1
ATOM 1279 O O . ASP A 1 164 ? -13.748 4.947 20.391 1.00 73.00 164 ASP A O 1
ATOM 1283 N N . ARG A 1 165 ? -15.765 3.966 20.634 1.00 66.81 165 ARG A N 1
ATOM 1284 C CA . ARG A 1 165 ? -16.528 5.221 20.730 1.00 66.81 165 ARG A CA 1
ATOM 1285 C C . ARG A 1 165 ? -16.329 5.927 22.070 1.00 66.81 165 ARG A C 1
ATOM 1287 O O . ARG A 1 165 ? -16.675 7.104 22.182 1.00 66.81 165 ARG A O 1
ATOM 1294 N N . ASP A 1 166 ? -15.796 5.243 23.080 1.00 73.75 166 ASP A N 1
ATOM 1295 C CA . ASP A 1 166 ? -15.533 5.864 24.370 1.00 73.75 166 ASP A CA 1
ATOM 1296 C C . ASP A 1 166 ? -14.205 6.633 24.340 1.00 73.75 166 ASP A C 1
ATOM 1298 O O . ASP A 1 166 ? -13.122 6.082 24.527 1.00 73.75 166 ASP A O 1
ATOM 1302 N N . PHE A 1 167 ? -14.284 7.949 24.136 1.00 67.56 167 PHE A N 1
ATOM 1303 C CA . PHE A 1 167 ? -13.129 8.855 24.119 1.00 67.56 167 PHE A CA 1
ATOM 1304 C C . PHE A 1 167 ? -12.359 8.903 25.452 1.00 67.56 167 PHE A C 1
ATOM 1306 O O . PHE A 1 167 ? -11.239 9.414 25.500 1.00 67.56 167 PHE A O 1
ATOM 1313 N N . ARG A 1 168 ? -12.943 8.393 26.547 1.00 71.31 168 ARG A N 1
ATOM 1314 C CA . ARG A 1 168 ? -12.304 8.326 27.873 1.00 71.31 168 ARG A CA 1
ATOM 1315 C C . ARG A 1 168 ? -11.599 6.989 28.104 1.00 71.31 168 ARG A C 1
ATOM 1317 O O . ARG A 1 168 ? -10.867 6.851 29.087 1.00 71.31 168 ARG A O 1
ATOM 1324 N N . SER A 1 169 ? -11.787 6.030 27.198 1.00 78.00 169 SER A N 1
ATOM 1325 C CA . SER A 1 169 ? -11.158 4.715 27.225 1.00 78.00 169 SER A CA 1
ATOM 1326 C C . SER A 1 169 ? -9.629 4.810 27.236 1.00 78.00 169 SER A C 1
ATOM 1328 O O . SER A 1 169 ? -9.003 5.753 26.732 1.00 78.00 169 SER A O 1
ATOM 1330 N N . ARG A 1 170 ? -8.992 3.792 27.830 1.00 72.88 170 ARG A N 1
ATOM 1331 C CA . ARG A 1 170 ? -7.530 3.646 27.793 1.00 72.88 170 ARG A CA 1
ATOM 1332 C C . ARG A 1 170 ? -6.990 3.158 26.451 1.00 72.88 170 ARG A C 1
ATOM 1334 O O . ARG A 1 170 ? -5.775 3.185 26.255 1.00 72.88 170 ARG A O 1
ATOM 1341 N N . ASN A 1 171 ? -7.879 2.794 25.533 1.00 77.56 171 ASN A N 1
ATOM 1342 C CA . ASN A 1 171 ? -7.516 2.259 24.235 1.00 77.56 171 ASN A CA 1
ATOM 1343 C C . ASN A 1 171 ? -6.866 3.326 23.333 1.00 77.56 171 ASN A C 1
ATOM 1345 O O . ASN A 1 171 ? -7.349 4.456 23.256 1.00 77.56 171 ASN A O 1
ATOM 1349 N N . PRO A 1 172 ? -5.780 2.986 22.613 1.00 72.38 172 PRO A N 1
ATOM 1350 C CA . PRO A 1 172 ? -5.116 3.899 21.676 1.00 72.38 172 PRO A CA 1
ATOM 1351 C C . PRO A 1 172 ? -5.964 4.209 20.430 1.00 72.38 172 PRO A C 1
ATOM 1353 O O . PRO A 1 172 ? -5.670 5.164 19.718 1.00 72.38 172 PRO A O 1
ATOM 1356 N N . LEU A 1 173 ? -7.013 3.415 20.188 1.00 72.62 173 LEU A N 1
ATOM 1357 C CA . LEU A 1 173 ? -7.986 3.573 19.102 1.00 72.62 173 LEU A CA 1
ATOM 1358 C C . LEU A 1 173 ? -9.260 4.321 19.541 1.00 72.62 173 LEU A C 1
ATOM 1360 O O . LEU A 1 173 ? -10.238 4.350 18.799 1.00 72.62 173 LEU A O 1
ATOM 1364 N N . ALA A 1 174 ? -9.274 4.899 20.745 1.00 74.81 174 ALA A N 1
ATOM 1365 C CA . ALA A 1 174 ? -10.395 5.701 21.220 1.00 74.81 174 ALA A CA 1
ATOM 1366 C C . ALA A 1 174 ? -10.449 7.035 20.462 1.00 74.81 174 ALA A C 1
ATOM 1368 O O . ALA A 1 174 ? -9.518 7.838 20.549 1.00 74.81 174 ALA A O 1
ATOM 1369 N N . MET A 1 175 ? -11.530 7.276 19.716 1.00 74.44 175 MET A N 1
ATOM 1370 C CA . MET A 1 175 ? -11.709 8.509 18.945 1.00 74.44 175 MET A CA 1
ATOM 1371 C C . MET A 1 175 ? -13.199 8.880 18.849 1.00 74.44 175 MET A C 1
ATOM 1373 O O . MET A 1 175 ? -14.037 7.999 18.664 1.00 74.44 175 MET A O 1
ATOM 1377 N N . PRO A 1 176 ? -13.568 10.175 18.922 1.00 74.81 176 PRO A N 1
ATOM 1378 C CA . PRO A 1 176 ? -14.973 10.601 18.873 1.00 74.81 176 PRO A CA 1
ATOM 1379 C C . PRO A 1 176 ? -15.667 10.359 17.521 1.00 74.81 176 PRO A C 1
ATOM 1381 O O . PRO A 1 176 ? -16.892 10.420 17.435 1.00 74.81 176 PRO A O 1
ATOM 1384 N N . SER A 1 177 ? -14.914 10.133 16.442 1.00 81.88 177 SER A N 1
ATOM 1385 C CA . SER A 1 177 ? -15.455 9.914 15.099 1.00 81.88 177 SER A CA 1
ATOM 1386 C C . SER A 1 177 ? -14.499 9.057 14.274 1.00 81.88 177 SER A C 1
ATOM 1388 O O . SER A 1 177 ? -13.299 9.305 14.288 1.00 81.88 177 SER A O 1
ATOM 1390 N N . SER A 1 178 ? -15.031 8.104 13.505 1.00 85.00 178 SER A N 1
ATOM 1391 C CA . SER A 1 178 ? -14.263 7.242 12.588 1.00 85.00 178 SER A CA 1
ATOM 1392 C C . SER A 1 178 ? -13.899 7.917 11.259 1.00 85.00 178 SER A C 1
ATOM 1394 O O . SER A 1 178 ? -13.102 7.394 10.481 1.00 85.00 178 SER A O 1
ATOM 1396 N N . ARG A 1 179 ? -14.468 9.098 10.975 1.00 85.25 179 ARG A N 1
ATOM 1397 C CA . ARG A 1 179 ? -14.282 9.814 9.701 1.00 85.25 179 ARG A CA 1
ATOM 1398 C C . ARG A 1 179 ? -12.816 10.098 9.338 1.00 85.25 179 ARG A C 1
ATOM 1400 O O . ARG A 1 179 ? -12.482 9.914 8.170 1.00 85.25 179 ARG A O 1
ATOM 1407 N N . PRO A 1 180 ? -11.942 10.556 10.255 1.00 84.38 180 PRO A N 1
ATOM 1408 C CA . PRO A 1 180 ? -10.555 10.881 9.909 1.00 84.38 180 PRO A CA 1
ATOM 1409 C C . PRO A 1 180 ? -9.781 9.659 9.421 1.00 84.38 180 PRO A C 1
ATOM 1411 O O . PRO A 1 180 ? -9.030 9.731 8.453 1.00 84.38 180 PRO A O 1
ATOM 1414 N N . GLU A 1 181 ? -10.018 8.519 10.056 1.00 85.44 181 GLU A N 1
ATOM 1415 C CA . GLU A 1 181 ? -9.355 7.264 9.726 1.00 85.44 181 GLU A CA 1
ATOM 1416 C C . GLU A 1 181 ? -9.897 6.663 8.432 1.00 85.44 181 GLU A C 1
ATOM 1418 O O . GLU A 1 181 ? -9.124 6.152 7.627 1.00 85.44 181 GLU A O 1
ATOM 1423 N N . PHE A 1 182 ? -11.193 6.834 8.155 1.00 89.31 182 PHE A N 1
ATOM 1424 C CA . PHE A 1 182 ? -11.745 6.518 6.839 1.00 89.31 182 PHE A CA 1
ATOM 1425 C C . PHE A 1 182 ? -11.089 7.351 5.723 1.00 89.31 182 PHE A C 1
ATOM 1427 O O . PHE A 1 182 ? -10.724 6.810 4.684 1.00 89.31 182 PHE A O 1
ATOM 1434 N N . TRP A 1 183 ? -10.867 8.654 5.929 1.00 90.25 183 TRP A N 1
ATOM 1435 C CA . TRP A 1 183 ? -10.164 9.484 4.941 1.00 90.25 183 TRP A CA 1
ATOM 1436 C C . TRP A 1 183 ? -8.703 9.074 4.750 1.00 90.25 183 TRP A C 1
ATOM 1438 O O . TRP A 1 183 ? -8.215 9.056 3.620 1.00 90.25 183 TRP A O 1
ATOM 1448 N N . ILE A 1 184 ? -8.013 8.707 5.831 1.00 90.00 184 ILE A N 1
ATOM 1449 C CA . ILE A 1 184 ? -6.660 8.144 5.763 1.00 90.00 184 ILE A CA 1
ATOM 1450 C C . ILE A 1 184 ? -6.669 6.828 4.974 1.00 90.00 184 ILE A C 1
ATOM 1452 O O . ILE A 1 184 ? -5.813 6.632 4.114 1.00 90.00 184 ILE A O 1
ATOM 1456 N N . PHE A 1 185 ? -7.651 5.955 5.209 1.00 91.25 185 PHE A N 1
ATOM 1457 C CA . PHE A 1 185 ? -7.853 4.728 4.439 1.00 91.25 185 PHE A CA 1
ATOM 1458 C C . PHE A 1 185 ? -8.050 5.015 2.943 1.00 91.25 185 PHE A C 1
ATOM 1460 O O . PHE A 1 185 ? -7.375 4.409 2.114 1.00 91.25 185 PHE A O 1
ATOM 1467 N N . VAL A 1 186 ? -8.893 5.990 2.589 1.00 93.31 186 VAL A N 1
ATOM 1468 C CA . VAL A 1 186 ? -9.088 6.411 1.192 1.00 93.31 186 VAL A CA 1
ATOM 1469 C C . VAL A 1 186 ? -7.778 6.910 0.579 1.00 93.31 186 VAL A C 1
ATOM 1471 O O . VAL A 1 186 ? -7.458 6.543 -0.548 1.00 93.31 186 VAL A O 1
ATOM 1474 N N . CYS A 1 187 ? -6.979 7.689 1.313 1.00 93.31 187 CYS A N 1
ATOM 1475 C CA . CYS A 1 187 ? -5.677 8.144 0.820 1.00 93.31 187 CYS A CA 1
ATOM 1476 C C . CYS A 1 187 ? -4.713 6.970 0.580 1.00 93.31 187 CYS A C 1
ATOM 1478 O O . CYS A 1 187 ? -4.060 6.938 -0.458 1.00 93.31 187 CYS A O 1
ATOM 1480 N N . LYS A 1 188 ? -4.665 5.977 1.483 1.00 91.88 188 LYS A N 1
ATOM 1481 C CA . LYS A 1 188 ? -3.860 4.747 1.321 1.00 91.88 188 LYS A CA 1
ATOM 1482 C C . LYS A 1 188 ? -4.296 3.923 0.107 1.00 91.88 188 LYS A C 1
ATOM 1484 O O . LYS A 1 188 ? -3.458 3.436 -0.654 1.00 91.88 188 LYS A O 1
ATOM 1489 N N . LEU A 1 189 ? -5.608 3.787 -0.086 1.00 93.25 189 LEU A N 1
ATOM 1490 C CA . LEU A 1 189 ? -6.189 3.132 -1.253 1.00 93.25 189 LEU A CA 1
ATOM 1491 C C . LEU A 1 189 ? -5.748 3.839 -2.539 1.00 93.25 189 LEU A C 1
ATOM 1493 O O . LEU A 1 189 ? -5.208 3.195 -3.436 1.00 93.25 189 LEU A O 1
ATOM 1497 N N . MET A 1 190 ? -5.907 5.164 -2.598 1.00 93.88 190 MET A N 1
ATOM 1498 C CA . MET A 1 190 ? -5.478 5.964 -3.748 1.00 93.88 190 MET A CA 1
ATOM 1499 C C . MET A 1 190 ? -3.973 5.856 -3.985 1.00 93.88 190 MET A C 1
ATOM 1501 O O . MET A 1 190 ? -3.557 5.746 -5.130 1.00 93.88 190 MET A O 1
ATOM 1505 N N . PHE A 1 191 ? -3.162 5.784 -2.927 1.00 91.62 191 PHE A N 1
ATOM 1506 C CA . PHE A 1 191 ? -1.717 5.575 -3.030 1.00 91.62 191 PHE A CA 1
ATOM 1507 C C . PHE A 1 191 ? -1.392 4.286 -3.799 1.00 91.62 191 PHE A C 1
ATOM 1509 O O . PHE A 1 191 ? -0.588 4.289 -4.729 1.00 91.62 191 PHE A O 1
ATOM 1516 N N . THR A 1 192 ? -2.075 3.193 -3.452 1.00 90.38 192 THR A N 1
ATOM 1517 C CA . THR A 1 192 ? -1.883 1.882 -4.091 1.00 90.38 192 THR A CA 1
ATOM 1518 C C . THR A 1 192 ? -2.391 1.887 -5.536 1.00 90.38 192 THR A C 1
ATOM 1520 O O . THR A 1 192 ? -1.705 1.413 -6.438 1.00 90.38 192 THR A O 1
ATOM 1523 N N . VAL A 1 193 ? -3.565 2.476 -5.782 1.00 91.44 193 VAL A N 1
ATOM 1524 C CA . VAL A 1 193 ? -4.151 2.580 -7.129 1.00 91.44 193 VAL A CA 1
ATOM 1525 C C . VAL A 1 193 ? -3.272 3.427 -8.054 1.00 91.44 193 VAL A C 1
ATOM 1527 O O . VAL A 1 193 ? -2.983 3.006 -9.173 1.00 91.44 193 VAL A O 1
ATOM 1530 N N . CYS A 1 194 ? -2.785 4.581 -7.587 1.00 91.62 194 CYS A N 1
ATOM 1531 C CA . CYS A 1 194 ? -1.843 5.416 -8.330 1.00 91.62 194 CYS A CA 1
ATOM 1532 C C . CYS A 1 194 ? -0.552 4.653 -8.649 1.00 91.62 194 CYS A C 1
ATOM 1534 O O . CYS A 1 194 ? -0.080 4.735 -9.778 1.00 91.62 194 CYS A O 1
ATOM 1536 N N . SER A 1 195 ? -0.027 3.856 -7.710 1.00 88.25 195 SER A N 1
ATOM 1537 C CA . SER A 1 195 ? 1.175 3.033 -7.923 1.00 88.25 195 SER A CA 1
ATOM 1538 C C . SER A 1 195 ? 1.078 2.100 -9.130 1.00 88.25 195 SER A C 1
ATOM 1540 O O . SER A 1 195 ? 2.054 1.920 -9.871 1.00 88.25 195 SER A O 1
ATOM 1542 N N . VAL A 1 196 ? -0.110 1.528 -9.330 1.00 86.88 196 VAL A N 1
ATOM 1543 C CA . VAL A 1 196 ? -0.411 0.609 -10.427 1.00 86.88 196 VAL A CA 1
ATOM 1544 C C . VAL A 1 196 ? -0.722 1.358 -11.721 1.00 86.88 196 VAL A C 1
ATOM 1546 O O . VAL A 1 196 ? -0.112 1.071 -12.745 1.00 86.88 196 VAL A O 1
ATOM 1549 N N . LEU A 1 197 ? -1.620 2.347 -11.688 1.00 86.75 197 LEU A N 1
ATOM 1550 C CA . LEU A 1 197 ? -2.092 3.031 -12.900 1.00 86.75 197 LEU A CA 1
ATOM 1551 C C . LEU A 1 197 ? -1.072 4.020 -13.480 1.00 86.75 197 LEU A C 1
ATOM 1553 O O . LEU A 1 197 ? -0.934 4.139 -14.697 1.00 86.75 197 LEU A O 1
ATOM 1557 N N . LEU A 1 198 ? -0.356 4.741 -12.615 1.00 86.25 198 LEU A N 1
ATOM 1558 C CA . LEU A 1 198 ? 0.633 5.755 -12.996 1.00 86.25 198 LEU A CA 1
ATOM 1559 C C . LEU A 1 198 ? 2.065 5.209 -12.961 1.00 86.25 198 LEU A C 1
ATOM 1561 O O . LEU A 1 198 ? 3.010 5.982 -13.075 1.00 86.25 198 LEU A O 1
ATOM 1565 N N . GLY A 1 199 ? 2.248 3.890 -12.828 1.00 80.44 199 GLY A N 1
ATOM 1566 C CA . GLY A 1 199 ? 3.567 3.264 -12.686 1.00 80.44 199 GLY A CA 1
ATOM 1567 C C . GLY A 1 199 ? 4.567 3.597 -13.801 1.00 80.44 199 GLY A C 1
ATOM 1568 O O . GLY A 1 199 ? 5.766 3.615 -13.547 1.00 80.44 199 GLY A O 1
ATOM 1569 N N . GLN A 1 200 ? 4.051 3.890 -14.993 1.00 80.88 200 GLN A N 1
ATOM 1570 C CA . GLN A 1 200 ? 4.770 4.277 -16.213 1.00 80.88 200 GLN A CA 1
ATOM 1571 C C . GLN A 1 200 ? 5.110 5.781 -16.291 1.00 80.88 200 GLN A C 1
ATOM 1573 O O . GLN A 1 200 ? 6.026 6.173 -17.003 1.00 80.88 200 GLN A O 1
ATOM 1578 N N . PHE A 1 201 ? 4.404 6.638 -15.543 1.00 86.25 201 PHE A N 1
ATOM 1579 C CA . PHE A 1 201 ? 4.606 8.091 -15.540 1.00 86.25 201 PHE A CA 1
ATOM 1580 C C . PHE A 1 201 ? 5.214 8.543 -14.206 1.00 86.25 201 PHE A C 1
ATOM 1582 O O . PHE A 1 201 ? 4.510 9.033 -13.322 1.00 86.25 201 PHE A O 1
ATOM 1589 N N . HIS A 1 202 ? 6.533 8.399 -14.061 1.00 83.62 202 HIS A N 1
ATOM 1590 C CA . HIS A 1 202 ? 7.248 8.597 -12.790 1.00 83.62 202 HIS A CA 1
ATOM 1591 C C . HIS A 1 202 ? 7.001 9.966 -12.126 1.00 83.62 202 HIS A C 1
ATOM 1593 O O . HIS A 1 202 ? 6.818 10.034 -10.911 1.00 83.62 202 HIS A O 1
ATOM 1599 N N . VAL A 1 203 ? 6.928 11.047 -12.911 1.00 85.75 203 VAL A N 1
ATOM 1600 C CA . VAL A 1 203 ? 6.681 12.411 -12.401 1.00 85.75 203 VAL A CA 1
ATOM 1601 C C . VAL A 1 203 ? 5.238 12.587 -11.914 1.00 85.75 203 VAL A C 1
ATOM 1603 O O . VAL A 1 203 ? 4.993 13.136 -10.842 1.00 85.75 203 VAL A O 1
ATOM 1606 N N . ALA A 1 204 ? 4.253 12.095 -12.672 1.00 89.75 204 ALA A N 1
ATOM 1607 C CA . ALA A 1 204 ? 2.852 12.156 -12.250 1.00 89.75 204 ALA A CA 1
ATOM 1608 C C . ALA A 1 204 ? 2.619 11.308 -10.989 1.00 89.75 204 ALA A C 1
ATOM 1610 O O . ALA A 1 204 ? 1.876 11.706 -10.088 1.00 89.75 204 ALA A O 1
ATOM 1611 N N . LEU A 1 205 ? 3.302 10.164 -10.902 1.00 90.56 205 LEU A N 1
ATOM 1612 C CA . LEU A 1 205 ? 3.265 9.285 -9.745 1.00 90.56 205 LEU A CA 1
ATOM 1613 C C . LEU A 1 205 ? 3.835 9.963 -8.490 1.00 90.56 205 LEU A C 1
ATOM 1615 O O . LEU A 1 205 ? 3.161 9.972 -7.459 1.00 90.56 205 LEU A O 1
ATOM 1619 N N . SER A 1 206 ? 5.023 10.573 -8.567 1.00 88.44 206 SER A N 1
ATOM 1620 C CA . SER A 1 206 ? 5.647 11.253 -7.421 1.00 88.44 206 SER A CA 1
ATOM 1621 C C . SER A 1 206 ? 4.808 12.436 -6.922 1.00 88.44 206 SER A C 1
ATOM 1623 O O . SER A 1 206 ? 4.589 12.571 -5.716 1.00 88.44 206 SER A O 1
ATOM 1625 N N . ILE A 1 207 ? 4.228 13.226 -7.834 1.00 92.12 207 ILE A N 1
ATOM 1626 C CA . ILE A 1 207 ? 3.282 14.300 -7.488 1.00 92.12 207 ILE A CA 1
ATOM 1627 C C . ILE A 1 207 ? 2.051 13.736 -6.769 1.00 92.12 207 ILE A C 1
ATOM 1629 O O . ILE A 1 207 ? 1.640 14.274 -5.739 1.00 92.12 207 ILE A O 1
ATOM 1633 N N . SER A 1 208 ? 1.473 12.640 -7.271 1.00 93.62 208 SER A N 1
ATOM 1634 C CA . SER A 1 208 ? 0.305 12.012 -6.640 1.00 93.62 208 SER A CA 1
ATOM 1635 C C . SER A 1 208 ? 0.607 11.550 -5.209 1.00 93.62 208 SER A C 1
ATOM 1637 O O . SER A 1 208 ? -0.171 11.824 -4.294 1.00 93.62 208 SER A O 1
ATOM 1639 N N . TYR A 1 209 ? 1.775 10.944 -4.981 1.00 93.00 209 TYR A N 1
ATOM 1640 C CA . TYR A 1 209 ? 2.218 10.519 -3.654 1.00 93.00 209 TYR A CA 1
ATOM 1641 C C . TYR A 1 209 ? 2.415 11.698 -2.704 1.00 93.00 209 TYR A C 1
ATOM 1643 O O . TYR A 1 209 ? 2.026 11.612 -1.537 1.00 93.00 209 TYR A O 1
ATOM 1651 N N . PHE A 1 210 ? 2.966 12.812 -3.189 1.00 93.25 210 PHE A N 1
ATOM 1652 C CA . PHE A 1 210 ? 3.139 14.022 -2.388 1.00 93.25 210 PHE A CA 1
ATOM 1653 C C . PHE A 1 210 ? 1.796 14.621 -1.972 1.00 93.25 210 PHE A C 1
ATOM 1655 O O . PHE A 1 210 ? 1.575 14.879 -0.792 1.00 93.25 210 PHE A O 1
ATOM 1662 N N . VAL A 1 211 ? 0.853 14.766 -2.907 1.00 95.44 211 VAL A N 1
ATOM 1663 C CA . VAL A 1 211 ? -0.485 15.294 -2.600 1.00 95.44 211 VAL A CA 1
ATOM 1664 C C . VAL A 1 211 ? -1.208 14.401 -1.587 1.00 95.44 211 VAL A C 1
ATOM 1666 O O . VAL A 1 211 ? -1.755 14.901 -0.604 1.00 95.44 211 VAL A O 1
ATOM 1669 N N . LEU A 1 212 ? -1.183 13.079 -1.779 1.00 94.88 212 LEU A N 1
ATOM 1670 C CA . LEU A 1 212 ? -1.848 12.131 -0.880 1.00 94.88 212 LEU A CA 1
ATOM 1671 C C . LEU A 1 212 ? -1.216 12.106 0.521 1.00 94.88 212 LEU A C 1
ATOM 1673 O O . LEU A 1 212 ? -1.939 12.112 1.518 1.00 94.88 212 LEU A O 1
ATOM 1677 N N . SER A 1 213 ? 0.114 12.123 0.624 1.00 93.56 213 SER A N 1
ATOM 1678 C CA . SER A 1 213 ? 0.812 12.155 1.920 1.00 93.56 213 SER A CA 1
ATOM 1679 C C . SER A 1 213 ? 0.654 13.497 2.646 1.00 93.56 213 SER A C 1
ATOM 1681 O O . SER A 1 213 ? 0.469 13.514 3.868 1.00 93.56 213 SER A O 1
ATOM 1683 N N . ALA A 1 214 ? 0.617 14.616 1.918 1.00 93.94 214 ALA A N 1
ATOM 1684 C CA . ALA A 1 214 ? 0.287 15.928 2.470 1.00 93.94 214 ALA A CA 1
ATOM 1685 C C . ALA A 1 214 ? -1.153 15.969 3.006 1.00 93.94 214 ALA A C 1
ATOM 1687 O O . ALA A 1 214 ? -1.384 16.459 4.113 1.00 93.94 214 ALA A O 1
ATOM 1688 N N . LEU A 1 215 ? -2.118 15.392 2.278 1.00 94.12 215 LEU A N 1
ATOM 1689 C CA . LEU A 1 215 ? -3.501 15.255 2.744 1.00 94.12 215 LEU A CA 1
ATOM 1690 C C . LEU A 1 215 ? -3.589 14.401 4.013 1.00 94.12 215 LEU A C 1
ATOM 1692 O O . LEU A 1 215 ? -4.258 14.804 4.962 1.00 94.12 215 LEU A O 1
ATOM 1696 N N . MET A 1 216 ? -2.888 13.266 4.077 1.00 92.25 216 MET A N 1
ATOM 1697 C CA . MET A 1 216 ? -2.844 12.428 5.283 1.00 92.25 216 MET A CA 1
ATOM 1698 C C . MET A 1 216 ? -2.273 13.191 6.483 1.00 92.25 216 MET A C 1
ATOM 1700 O O . MET A 1 216 ? -2.876 13.180 7.557 1.00 92.25 216 MET A O 1
ATOM 1704 N N . THR A 1 217 ? -1.172 13.917 6.277 1.00 91.56 217 THR A N 1
ATOM 1705 C CA . THR A 1 217 ? -0.545 14.761 7.305 1.00 91.56 217 THR A CA 1
ATOM 1706 C C . THR A 1 217 ? -1.500 15.856 7.781 1.00 91.56 217 THR A C 1
ATOM 1708 O O . THR A 1 217 ? -1.694 16.030 8.986 1.00 91.56 217 THR A O 1
ATOM 1711 N N . TYR A 1 218 ? -2.164 16.547 6.850 1.00 91.56 218 TYR A N 1
ATOM 1712 C CA . TYR A 1 218 ? -3.157 17.577 7.154 1.00 91.56 218 TYR A CA 1
ATOM 1713 C C . TYR A 1 218 ? -4.336 17.022 7.957 1.00 91.56 218 TYR A C 1
ATOM 1715 O O . TYR A 1 218 ? -4.748 17.638 8.940 1.00 91.56 218 TYR A O 1
ATOM 1723 N N . GLN A 1 219 ? -4.861 15.849 7.590 1.00 90.19 219 GLN A N 1
ATOM 1724 C CA . GLN A 1 219 ? -5.939 15.213 8.346 1.00 90.19 219 GLN A CA 1
ATOM 1725 C C . GLN A 1 219 ? -5.476 14.877 9.766 1.00 90.19 219 GLN A C 1
ATOM 1727 O O . GLN A 1 219 ? -6.153 15.239 10.725 1.00 90.19 219 GLN A O 1
ATOM 1732 N N . THR A 1 220 ? -4.295 14.277 9.943 1.00 86.44 220 THR A N 1
ATOM 1733 C CA . THR A 1 220 ? -3.779 14.020 11.297 1.00 86.44 220 THR A CA 1
ATOM 1734 C C . THR A 1 220 ? -3.556 15.295 12.101 1.00 86.44 220 THR A C 1
ATOM 1736 O O . THR A 1 220 ? -3.917 15.333 13.273 1.00 86.44 220 THR A O 1
ATOM 1739 N N . ALA A 1 221 ? -3.071 16.368 11.468 1.00 87.19 221 ALA A N 1
ATOM 1740 C CA . ALA A 1 221 ? -2.915 17.665 12.113 1.00 87.19 221 ALA A CA 1
ATOM 1741 C C . ALA A 1 221 ? -4.275 18.244 12.545 1.00 87.19 221 ALA A C 1
ATOM 1743 O O . ALA A 1 221 ? -4.468 18.655 13.685 1.00 87.19 221 ALA A O 1
ATOM 1744 N N . ARG A 1 222 ? -5.282 18.215 11.671 1.00 87.19 222 ARG A N 1
ATOM 1745 C CA . ARG A 1 222 ? -6.620 18.740 11.978 1.00 87.19 222 ARG A CA 1
ATOM 1746 C C . ARG A 1 222 ? -7.281 18.036 13.168 1.00 87.19 222 ARG A C 1
ATOM 1748 O O . ARG A 1 222 ? -8.030 18.670 13.909 1.00 87.19 222 ARG A O 1
ATOM 1755 N N . PHE A 1 223 ? -7.011 16.746 13.352 1.00 80.00 223 PHE A N 1
ATOM 1756 C CA . PHE A 1 223 ? -7.576 15.938 14.434 1.00 80.00 223 PHE A CA 1
ATOM 1757 C C . PHE A 1 223 ? -6.622 15.737 15.631 1.00 80.00 223 PHE A C 1
ATOM 1759 O O . PHE A 1 223 ? -6.959 14.968 16.534 1.00 80.00 223 PHE A O 1
ATOM 1766 N N . LEU A 1 224 ? -5.515 16.502 15.704 1.00 76.31 224 LEU A N 1
ATOM 1767 C CA . LEU A 1 224 ? -4.578 16.541 16.841 1.00 76.31 224 LEU A CA 1
ATOM 1768 C C . LEU A 1 224 ? -5.269 16.590 18.228 1.00 76.31 224 LEU A C 1
ATOM 1770 O O . LEU A 1 224 ? -4.856 15.830 19.104 1.00 76.31 224 LEU A O 1
ATOM 1774 N N . PRO A 1 225 ? -6.295 17.434 18.489 1.00 74.50 225 PRO A N 1
ATOM 1775 C CA . PRO A 1 225 ? -6.802 17.614 19.855 1.00 74.50 225 PRO A CA 1
ATOM 1776 C C . PRO A 1 225 ? -7.614 16.427 20.396 1.00 74.50 225 PRO A C 1
ATOM 1778 O O . PRO A 1 225 ? -7.899 16.389 21.590 1.00 74.50 225 PRO A O 1
ATOM 1781 N N . PHE A 1 226 ? -8.005 15.470 19.548 1.00 75.88 226 PHE A N 1
ATOM 1782 C CA . PHE A 1 226 ? -8.878 14.354 19.938 1.00 75.88 226 PHE A CA 1
ATOM 1783 C C . PHE A 1 226 ? -8.131 13.042 20.187 1.00 75.88 226 PHE A C 1
ATOM 1785 O O . PHE A 1 226 ? -8.730 12.082 20.668 1.00 75.88 226 PHE A O 1
ATOM 1792 N N . LEU A 1 227 ? -6.843 12.987 19.847 1.00 74.12 227 LEU A N 1
ATOM 1793 C CA . LEU A 1 227 ? -5.996 11.811 20.011 1.00 74.12 227 LEU A CA 1
ATOM 1794 C C . LEU A 1 227 ? -5.110 11.958 21.248 1.00 74.12 227 LEU A C 1
ATOM 1796 O O . LEU A 1 227 ? -4.735 13.055 21.661 1.00 74.12 227 LEU A O 1
ATOM 1800 N N . ARG A 1 228 ? -4.712 10.822 21.824 1.00 78.31 228 ARG A N 1
ATOM 1801 C CA . ARG A 1 228 ? -3.685 10.799 22.873 1.00 78.31 228 ARG A CA 1
ATOM 1802 C C . ARG A 1 228 ? -2.391 11.407 22.338 1.00 78.31 228 ARG A C 1
ATOM 1804 O O . ARG A 1 228 ? -1.964 11.054 21.241 1.00 78.31 228 ARG A O 1
ATOM 1811 N N . GLY A 1 229 ? -1.745 12.254 23.142 1.00 80.12 229 GLY A N 1
ATOM 1812 C CA . GLY A 1 229 ? -0.568 13.025 22.727 1.00 80.12 229 GLY A CA 1
ATOM 1813 C C . GLY A 1 229 ? 0.525 12.189 22.054 1.00 80.12 229 GLY A C 1
ATOM 1814 O O . GLY A 1 229 ? 0.987 12.561 20.983 1.00 80.12 229 GLY A O 1
ATOM 1815 N N . TRP A 1 230 ? 0.873 11.022 22.609 1.00 81.44 230 TRP A N 1
ATOM 1816 C CA . TRP A 1 230 ? 1.914 10.162 22.029 1.00 81.44 230 TRP A CA 1
ATOM 1817 C C . TRP A 1 230 ? 1.510 9.550 20.674 1.00 81.44 230 TRP A C 1
ATOM 1819 O O . TRP A 1 230 ? 2.301 9.590 19.737 1.00 81.44 230 TRP A O 1
ATOM 1829 N N . VAL A 1 231 ? 0.273 9.044 20.531 1.00 83.06 231 VAL A N 1
ATOM 1830 C CA . VAL A 1 231 ? -0.237 8.463 19.266 1.00 83.06 231 VAL A CA 1
ATOM 1831 C C . VAL A 1 231 ? -0.258 9.526 18.179 1.00 83.06 231 VAL A C 1
ATOM 1833 O O . VAL A 1 231 ? 0.041 9.264 17.019 1.00 83.06 231 VAL A O 1
ATOM 1836 N N . ASN A 1 232 ? -0.636 10.732 18.578 1.00 82.75 232 ASN A N 1
ATOM 1837 C CA . ASN A 1 232 ? -0.775 11.870 17.705 1.00 82.75 232 ASN A CA 1
ATOM 1838 C C . ASN A 1 232 ? 0.581 12.370 17.187 1.00 82.75 232 ASN A C 1
ATOM 1840 O O . ASN A 1 232 ? 0.747 12.528 15.981 1.00 82.75 232 ASN A O 1
ATOM 1844 N N . VAL A 1 233 ? 1.567 12.532 18.080 1.00 84.88 233 VAL A N 1
ATOM 1845 C CA . VAL A 1 233 ? 2.951 12.854 17.697 1.00 84.88 233 VAL A CA 1
ATOM 1846 C C . VAL A 1 233 ? 3.504 11.765 16.784 1.00 84.88 233 VAL A C 1
ATOM 1848 O O . VAL A 1 233 ? 3.977 12.078 15.700 1.00 84.88 233 VAL A O 1
ATOM 1851 N N . LEU A 1 234 ? 3.351 10.488 17.148 1.00 85.75 234 LEU A N 1
ATOM 1852 C CA . LEU A 1 234 ? 3.828 9.370 16.335 1.00 85.75 234 LEU A CA 1
ATOM 1853 C C . LEU A 1 234 ? 3.211 9.372 14.926 1.00 85.75 234 LEU A C 1
ATOM 1855 O O . LEU A 1 234 ? 3.935 9.373 13.934 1.00 85.75 234 LEU A O 1
ATOM 1859 N N . LYS A 1 235 ? 1.876 9.411 14.812 1.00 86.06 235 LYS A N 1
ATOM 1860 C CA . LYS A 1 235 ? 1.181 9.412 13.512 1.00 86.06 235 LYS A CA 1
ATOM 1861 C C . LYS A 1 235 ? 1.508 10.654 12.684 1.00 86.06 235 LYS A C 1
ATOM 1863 O O . LYS A 1 235 ? 1.789 10.527 11.494 1.00 86.06 235 LYS A O 1
ATOM 1868 N N . GLY A 1 236 ? 1.475 11.832 13.306 1.00 86.44 236 GLY A N 1
ATOM 1869 C CA . GLY A 1 236 ? 1.765 13.101 12.644 1.00 86.44 236 GLY A CA 1
ATOM 1870 C C . GLY A 1 236 ? 3.195 13.152 12.115 1.00 86.44 236 GLY A C 1
ATOM 1871 O O . GLY A 1 236 ? 3.398 13.487 10.951 1.00 86.44 236 GLY A O 1
ATOM 1872 N N . THR A 1 237 ? 4.172 12.739 12.927 1.00 87.25 237 THR A N 1
ATOM 1873 C CA . THR A 1 237 ? 5.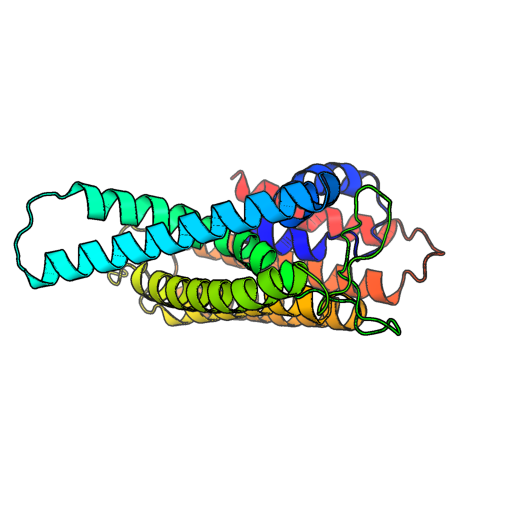576 12.648 12.513 1.00 87.25 237 THR A CA 1
ATOM 1874 C C . THR A 1 237 ? 5.745 11.651 11.374 1.00 87.25 237 THR A C 1
ATOM 1876 O O . THR A 1 237 ? 6.327 12.008 10.358 1.00 87.25 237 THR A O 1
ATOM 1879 N N . LEU A 1 238 ? 5.196 10.437 11.474 1.00 89.25 238 LEU A N 1
ATOM 1880 C CA . LEU A 1 238 ? 5.335 9.430 10.416 1.00 89.25 238 LEU A CA 1
ATOM 1881 C C . LEU A 1 238 ? 4.754 9.908 9.074 1.00 89.25 238 LEU A C 1
ATOM 1883 O O . LEU A 1 238 ? 5.413 9.785 8.042 1.00 89.25 238 LEU A O 1
ATOM 1887 N N . TYR A 1 239 ? 3.559 10.504 9.051 1.00 89.75 239 TYR A N 1
ATOM 1888 C CA . TYR A 1 239 ? 3.001 11.015 7.794 1.00 89.75 239 TYR A CA 1
ATOM 1889 C C . TYR A 1 239 ? 3.733 12.253 7.266 1.00 89.75 239 TYR A C 1
ATOM 1891 O O . TYR A 1 239 ? 3.917 12.359 6.054 1.00 89.75 239 TYR A O 1
ATOM 1899 N N . ALA A 1 240 ? 4.234 13.128 8.142 1.00 88.94 240 ALA A N 1
ATOM 1900 C CA . ALA A 1 240 ? 5.078 14.247 7.732 1.00 88.94 240 ALA A CA 1
ATOM 1901 C C . ALA A 1 240 ? 6.402 13.770 7.111 1.00 88.94 240 ALA A C 1
ATOM 1903 O O . ALA A 1 240 ? 6.823 14.303 6.086 1.00 88.94 240 ALA A O 1
ATOM 1904 N N . LEU A 1 241 ? 7.022 12.727 7.677 1.00 89.06 241 LEU A N 1
ATOM 1905 C CA . LEU A 1 241 ? 8.205 12.086 7.097 1.00 89.06 241 LEU A CA 1
ATOM 1906 C C . LEU A 1 241 ? 7.880 11.487 5.725 1.00 89.06 241 LEU A C 1
ATOM 1908 O O . LEU A 1 241 ? 8.613 11.728 4.776 1.00 89.06 241 LEU A O 1
ATOM 1912 N N . LEU A 1 242 ? 6.744 10.793 5.580 1.00 89.19 242 LEU A N 1
ATOM 1913 C CA . LEU A 1 242 ? 6.302 10.269 4.279 1.00 89.19 242 LEU A CA 1
ATOM 1914 C C . LEU A 1 242 ? 6.088 11.390 3.247 1.00 89.19 242 LEU A C 1
ATOM 1916 O O . LEU A 1 242 ? 6.434 11.225 2.082 1.00 89.19 242 LEU A O 1
ATOM 1920 N N . CYS A 1 243 ? 5.537 12.530 3.666 1.00 90.12 243 CYS A N 1
ATOM 1921 C CA . CYS A 1 243 ? 5.366 13.705 2.813 1.00 90.12 243 CYS A CA 1
ATOM 1922 C C . CYS A 1 243 ? 6.709 14.283 2.355 1.00 90.12 243 CYS A C 1
ATOM 1924 O O . CYS A 1 243 ? 6.853 14.672 1.197 1.00 90.12 243 CYS A O 1
ATOM 1926 N N . PHE A 1 244 ? 7.697 14.317 3.249 1.00 87.81 244 PHE A N 1
ATOM 1927 C CA . PHE A 1 244 ? 9.050 14.730 2.906 1.00 87.81 244 PHE A CA 1
ATOM 1928 C C . PHE A 1 244 ? 9.694 13.761 1.900 1.00 87.81 244 PHE A C 1
ATOM 1930 O O . PHE A 1 244 ? 10.261 14.208 0.906 1.00 87.81 244 PHE A O 1
ATOM 1937 N N . GLU A 1 245 ? 9.542 12.449 2.098 1.00 84.50 245 GLU A N 1
ATOM 1938 C CA . GLU A 1 245 ? 10.027 11.437 1.145 1.00 84.50 245 GLU A CA 1
ATOM 1939 C C . GLU A 1 245 ? 9.331 11.529 -0.218 1.00 84.50 245 GLU A C 1
ATOM 1941 O O . GLU A 1 245 ? 9.937 11.359 -1.272 1.00 84.50 245 GLU A O 1
ATOM 1946 N N . ALA A 1 246 ? 8.035 11.830 -0.246 1.00 88.00 246 ALA A N 1
ATOM 1947 C CA . ALA A 1 246 ? 7.346 12.030 -1.513 1.00 88.00 246 ALA A CA 1
ATOM 1948 C C . ALA A 1 246 ? 7.847 13.293 -2.243 1.00 88.00 246 ALA A C 1
ATOM 1950 O O . ALA A 1 246 ? 7.968 13.290 -3.467 1.00 88.00 246 ALA A O 1
ATOM 1951 N N . ALA A 1 247 ? 8.193 14.357 -1.509 1.00 86.69 247 ALA A N 1
ATOM 1952 C CA . ALA A 1 247 ? 8.780 15.568 -2.085 1.00 86.69 247 ALA A CA 1
ATOM 1953 C C . ALA A 1 247 ? 10.179 15.316 -2.665 1.00 86.69 247 ALA A C 1
ATOM 1955 O O . ALA A 1 247 ? 10.511 15.814 -3.743 1.00 86.69 247 ALA A O 1
ATOM 1956 N N . SER A 1 248 ? 10.995 14.512 -1.984 1.00 82.31 248 SER A N 1
ATOM 1957 C CA . SER A 1 248 ? 12.310 14.127 -2.492 1.00 82.31 248 SER A CA 1
ATOM 1958 C C . SER A 1 248 ? 12.210 13.224 -3.725 1.00 82.31 248 SER A C 1
ATOM 1960 O O . SER A 1 248 ? 12.996 13.387 -4.658 1.00 82.31 248 SER A O 1
ATOM 1962 N N . ALA A 1 249 ? 11.199 12.352 -3.802 1.00 81.44 249 ALA A N 1
ATOM 1963 C CA . ALA A 1 249 ? 10.924 11.559 -5.000 1.00 81.44 249 ALA A CA 1
ATOM 1964 C C . ALA A 1 249 ? 10.561 12.430 -6.213 1.00 81.44 249 ALA A C 1
ATOM 1966 O O . ALA A 1 249 ? 10.971 12.115 -7.330 1.00 81.44 249 ALA A O 1
ATOM 1967 N N . ILE A 1 250 ? 9.860 13.556 -6.011 1.00 84.94 250 ILE A N 1
ATOM 1968 C CA . ILE A 1 250 ? 9.636 14.545 -7.079 1.00 84.94 250 ILE A CA 1
ATOM 1969 C C . ILE A 1 250 ? 10.977 15.093 -7.565 1.00 84.94 250 ILE A C 1
ATOM 1971 O O . ILE A 1 250 ? 11.243 15.062 -8.767 1.00 84.94 250 ILE A O 1
ATOM 1975 N N . ALA A 1 251 ? 11.838 15.537 -6.644 1.00 80.56 251 ALA A N 1
ATOM 1976 C CA . ALA A 1 251 ? 13.152 16.070 -6.990 1.00 80.56 251 ALA A CA 1
ATOM 1977 C C . ALA A 1 251 ? 13.991 15.056 -7.786 1.00 80.56 251 ALA A C 1
ATOM 1979 O O . ALA A 1 251 ? 14.543 15.413 -8.823 1.00 80.56 251 ALA A O 1
ATOM 1980 N N . VAL A 1 252 ? 14.021 13.782 -7.374 1.00 78.50 252 VAL A N 1
ATOM 1981 C CA . VAL A 1 252 ? 14.706 12.718 -8.130 1.00 78.50 252 VAL A CA 1
ATOM 1982 C C . VAL A 1 252 ? 14.087 12.517 -9.509 1.00 78.50 252 VAL A C 1
ATOM 1984 O O . VAL A 1 252 ? 14.820 12.447 -10.489 1.00 78.50 252 VAL A O 1
ATOM 1987 N N . SER A 1 253 ? 12.755 12.470 -9.605 1.00 79.06 253 SER A N 1
ATOM 1988 C CA . SER A 1 253 ? 12.064 12.237 -10.881 1.00 79.06 253 SER A CA 1
ATOM 1989 C C . SER A 1 253 ? 12.236 13.364 -11.906 1.00 79.06 253 SER A C 1
ATOM 1991 O O . SER A 1 253 ? 12.064 13.118 -13.093 1.00 79.06 253 SER A O 1
ATOM 1993 N N . VAL A 1 254 ? 12.562 14.584 -11.464 1.00 79.31 254 VAL A N 1
ATOM 1994 C CA . VAL A 1 254 ? 12.779 15.751 -12.337 1.00 79.31 254 VAL A CA 1
ATOM 1995 C C . VAL A 1 254 ? 14.259 15.944 -12.676 1.00 79.31 254 VAL A C 1
ATOM 1997 O O . VAL A 1 254 ? 14.579 16.399 -13.768 1.00 79.31 254 VAL A O 1
ATOM 2000 N N . ILE A 1 255 ? 15.161 15.642 -11.737 1.00 72.88 255 ILE A N 1
ATOM 2001 C CA . ILE A 1 255 ? 16.597 15.922 -11.879 1.00 72.88 255 ILE A CA 1
ATOM 2002 C C . ILE A 1 255 ? 17.339 14.763 -12.556 1.00 72.88 255 ILE A C 1
ATOM 2004 O O . ILE A 1 255 ? 18.312 15.001 -13.269 1.00 72.88 255 ILE A O 1
ATOM 2008 N N . ASN A 1 256 ? 16.922 13.515 -12.325 1.00 64.06 256 ASN A N 1
ATOM 2009 C CA . ASN A 1 256 ? 17.706 12.349 -12.717 1.00 64.06 256 ASN A CA 1
ATOM 2010 C C . ASN A 1 256 ? 17.289 11.783 -14.087 1.00 64.06 256 ASN A C 1
ATOM 2012 O O . ASN A 1 256 ? 16.699 10.708 -14.170 1.00 64.06 256 ASN A O 1
ATOM 2016 N N . ASP A 1 257 ? 17.662 12.479 -15.164 1.00 54.41 257 ASP A N 1
ATOM 2017 C CA . ASP A 1 257 ? 17.770 11.901 -16.515 1.00 54.41 257 ASP A CA 1
ATOM 2018 C C . ASP A 1 257 ? 19.048 11.036 -16.590 1.00 54.41 257 ASP A C 1
ATOM 2020 O O . ASP A 1 257 ? 20.024 11.403 -17.241 1.00 54.41 257 ASP A O 1
ATOM 2024 N N . GLY A 1 258 ? 19.098 9.932 -15.829 1.00 52.91 258 GLY A N 1
ATOM 2025 C CA . GLY A 1 258 ? 20.044 8.801 -15.943 1.00 52.91 258 GLY A CA 1
ATOM 2026 C C . GLY A 1 258 ? 21.565 9.067 -15.973 1.00 52.91 258 GLY A C 1
ATOM 2027 O O . GLY A 1 258 ? 22.329 8.118 -16.125 1.00 52.91 258 GLY A O 1
ATOM 2028 N N . SER A 1 259 ? 22.025 10.315 -15.861 1.00 51.00 259 SER A N 1
ATOM 2029 C CA . SER A 1 259 ? 23.380 10.752 -16.240 1.00 51.00 259 SER A CA 1
ATOM 2030 C C . SER A 1 259 ? 24.146 11.461 -15.124 1.00 51.00 259 SER A C 1
ATOM 2032 O O . SER A 1 259 ? 25.353 11.662 -15.246 1.00 51.00 259 SER A O 1
ATOM 2034 N N . ILE A 1 260 ? 23.475 11.821 -14.027 1.00 53.81 260 ILE A N 1
ATOM 2035 C CA . ILE A 1 260 ? 24.083 12.528 -12.900 1.00 53.81 260 ILE A CA 1
ATOM 2036 C C . ILE A 1 260 ? 23.749 11.760 -11.624 1.00 53.81 260 ILE A C 1
ATOM 2038 O O . ILE A 1 260 ? 22.641 11.843 -11.098 1.00 53.81 260 ILE A O 1
ATOM 2042 N N . GLU A 1 261 ? 24.731 11.029 -11.095 1.00 53.28 261 GLU A N 1
ATOM 2043 C CA . GLU A 1 261 ? 24.698 10.578 -9.707 1.00 53.28 261 GLU A CA 1
ATOM 2044 C C . GLU A 1 261 ? 24.670 11.825 -8.823 1.00 53.28 261 GLU A C 1
ATOM 2046 O O . GLU A 1 261 ? 25.704 12.443 -8.597 1.00 53.28 261 GLU A O 1
ATOM 2051 N N . ALA A 1 262 ? 23.490 12.261 -8.378 1.00 51.12 262 ALA A N 1
ATOM 2052 C CA . ALA A 1 262 ? 23.360 13.374 -7.446 1.00 51.12 262 ALA A CA 1
ATOM 2053 C C . ALA A 1 262 ? 23.460 12.828 -6.008 1.00 51.12 262 ALA A C 1
ATOM 2055 O O . ALA A 1 262 ? 22.445 12.415 -5.435 1.00 51.12 262 ALA A O 1
ATOM 2056 N N . PRO A 1 263 ? 24.649 12.833 -5.369 1.00 51.72 263 PRO A N 1
ATOM 2057 C CA . PRO A 1 263 ? 24.852 12.219 -4.056 1.00 51.72 263 PRO A CA 1
ATOM 2058 C C . PRO A 1 263 ? 24.182 13.055 -2.953 1.00 51.72 263 PRO A C 1
ATOM 2060 O O . PRO A 1 263 ? 23.922 12.571 -1.854 1.00 51.72 263 PRO A O 1
ATOM 2063 N N . SER A 1 264 ? 23.868 14.319 -3.257 1.00 50.22 264 SER A N 1
ATOM 2064 C CA . SER A 1 264 ? 23.202 15.263 -2.366 1.00 50.22 264 SER A CA 1
ATOM 2065 C C . SER A 1 264 ? 21.726 14.928 -2.144 1.00 50.22 264 SER A C 1
ATOM 2067 O O . SER A 1 264 ? 21.257 15.048 -1.016 1.00 50.22 264 SER A O 1
ATOM 2069 N N . ILE A 1 265 ? 20.997 14.450 -3.160 1.00 55.28 265 ILE A N 1
ATOM 2070 C CA . ILE A 1 265 ? 19.557 14.145 -3.033 1.00 55.28 265 ILE A CA 1
ATOM 2071 C C . ILE A 1 265 ? 19.339 12.919 -2.134 1.00 55.28 265 ILE A C 1
ATOM 2073 O O . ILE A 1 265 ? 18.421 12.882 -1.322 1.00 55.28 265 ILE A O 1
ATOM 2077 N N . ALA A 1 266 ? 20.260 11.964 -2.197 1.00 52.88 266 ALA A N 1
ATOM 2078 C CA . ALA A 1 266 ? 20.288 10.769 -1.367 1.00 52.88 266 ALA A CA 1
ATOM 2079 C C . ALA A 1 266 ? 20.533 11.016 0.137 1.00 52.88 266 ALA A C 1
ATOM 2081 O O . ALA A 1 266 ? 20.063 10.249 0.977 1.00 52.88 266 ALA A O 1
ATOM 2082 N N . ALA A 1 267 ? 21.296 12.054 0.493 1.00 50.97 267 ALA A N 1
ATOM 2083 C CA . ALA A 1 267 ? 21.528 12.409 1.894 1.00 50.97 267 ALA A CA 1
ATOM 2084 C C . ALA A 1 267 ? 20.270 13.021 2.533 1.00 50.97 267 ALA A C 1
ATOM 2086 O O . ALA A 1 267 ? 20.002 12.794 3.713 1.00 50.97 267 ALA A O 1
ATOM 2087 N N . PHE A 1 268 ? 19.465 13.739 1.741 1.00 56.47 268 PHE A N 1
ATOM 2088 C CA . PHE A 1 268 ? 18.191 14.293 2.194 1.00 56.47 268 PHE A CA 1
ATOM 2089 C C . PHE A 1 268 ? 17.124 13.215 2.435 1.00 56.47 268 PHE A C 1
ATOM 2091 O O . PHE A 1 268 ? 16.286 13.424 3.302 1.00 56.47 268 PHE A O 1
ATOM 2098 N N . THR A 1 269 ? 17.166 12.064 1.756 1.00 59.28 269 THR A N 1
ATOM 2099 C CA . THR A 1 269 ? 16.160 10.983 1.881 1.00 59.28 269 THR A CA 1
ATOM 2100 C C . THR A 1 269 ? 16.529 9.847 2.827 1.00 59.28 269 THR A C 1
ATOM 2102 O O . THR A 1 269 ? 15.668 9.102 3.273 1.00 59.28 269 THR A O 1
ATOM 2105 N N . ALA A 1 270 ? 17.799 9.686 3.197 1.00 58.34 270 ALA A N 1
ATOM 2106 C CA . ALA A 1 270 ? 18.148 8.742 4.261 1.00 58.34 270 ALA A CA 1
ATOM 2107 C C . ALA A 1 270 ? 17.675 9.245 5.637 1.00 58.34 270 ALA A C 1
ATOM 2109 O O . ALA A 1 270 ? 17.317 8.457 6.512 1.00 58.34 270 ALA A O 1
ATOM 2110 N N . PHE A 1 271 ? 17.650 10.566 5.830 1.00 64.12 271 PHE A N 1
ATOM 2111 C CA . PHE A 1 271 ? 17.319 11.191 7.107 1.00 64.12 271 PHE A CA 1
ATOM 2112 C C . PHE A 1 271 ? 15.884 10.898 7.592 1.00 64.12 271 PHE A C 1
ATOM 2114 O O . PHE A 1 271 ? 15.738 10.465 8.734 1.00 64.12 271 PHE A O 1
ATOM 2121 N N . PRO A 1 272 ? 14.820 11.050 6.784 1.00 65.62 272 PRO A N 1
ATOM 2122 C CA . PRO A 1 272 ? 13.455 10.837 7.243 1.00 65.62 272 PRO A CA 1
ATOM 2123 C C . PRO A 1 272 ? 13.124 9.354 7.445 1.00 65.62 272 PRO A C 1
ATOM 2125 O O . PRO A 1 272 ? 12.418 9.029 8.399 1.00 65.62 272 PRO A O 1
ATOM 2128 N N . VAL A 1 273 ? 13.683 8.442 6.639 1.00 64.12 273 VAL A N 1
ATOM 2129 C CA . VAL A 1 273 ? 13.587 6.992 6.891 1.00 64.12 273 VAL A CA 1
ATOM 2130 C C . VAL A 1 273 ? 14.256 6.606 8.213 1.00 64.12 273 VAL A C 1
ATOM 2132 O O . VAL A 1 273 ? 13.648 5.908 9.025 1.00 64.12 273 VAL A O 1
ATOM 2135 N N . VAL A 1 274 ? 15.481 7.082 8.468 1.00 64.88 274 VAL A N 1
ATOM 2136 C CA . VAL A 1 274 ? 16.219 6.791 9.711 1.00 64.88 274 VAL A CA 1
ATOM 2137 C C . VAL A 1 274 ? 15.518 7.400 10.924 1.00 64.88 274 VAL A C 1
ATOM 2139 O O . VAL A 1 274 ? 15.363 6.724 11.939 1.00 64.88 274 VAL A O 1
ATOM 2142 N N . VAL A 1 275 ? 15.031 8.638 10.819 1.00 69.44 275 VAL A N 1
ATOM 2143 C CA . VAL A 1 275 ? 14.248 9.287 11.881 1.00 69.44 275 VAL A CA 1
ATOM 2144 C C . VAL A 1 275 ? 12.928 8.552 12.109 1.00 69.44 275 VAL A C 1
ATOM 2146 O O . VAL A 1 275 ? 12.560 8.321 13.254 1.00 69.44 275 VAL A O 1
ATOM 2149 N N . GLY A 1 276 ? 12.234 8.123 11.054 1.00 66.19 276 GLY A N 1
ATOM 2150 C CA . GLY A 1 276 ? 10.996 7.352 11.167 1.00 66.19 276 GLY A CA 1
ATOM 2151 C C . GLY A 1 276 ? 11.201 6.004 11.855 1.00 66.19 276 GLY A C 1
ATOM 2152 O O . GLY A 1 276 ? 10.419 5.635 12.729 1.00 66.19 276 GLY A O 1
ATOM 2153 N N . LEU A 1 277 ? 12.287 5.299 11.529 1.00 65.06 277 LEU A N 1
ATOM 2154 C CA . LEU A 1 277 ? 12.671 4.057 12.201 1.00 65.06 277 LEU A CA 1
ATOM 2155 C C . LEU A 1 277 ? 13.084 4.290 13.658 1.00 65.06 277 LEU A C 1
ATOM 2157 O O . LEU A 1 277 ? 12.659 3.535 14.526 1.00 65.06 277 LEU A O 1
ATOM 2161 N N . ALA A 1 278 ? 13.840 5.351 13.948 1.00 67.44 278 ALA A N 1
ATOM 2162 C CA . ALA A 1 278 ? 14.199 5.720 15.316 1.00 67.44 278 ALA A CA 1
ATOM 2163 C C . ALA A 1 278 ? 12.959 6.061 16.158 1.00 67.44 278 ALA A C 1
ATOM 2165 O O . ALA A 1 278 ? 12.853 5.628 17.299 1.00 67.44 278 ALA A O 1
ATOM 2166 N N . VAL A 1 279 ? 11.989 6.773 15.580 1.00 70.38 279 VAL A N 1
ATOM 2167 C CA . VAL A 1 279 ? 10.709 7.106 16.222 1.00 70.38 279 VAL A CA 1
ATOM 2168 C C . VAL A 1 279 ? 9.834 5.866 16.446 1.00 70.38 279 VAL A C 1
ATOM 2170 O O . VAL A 1 279 ? 9.082 5.833 17.411 1.00 70.38 279 VAL A O 1
ATOM 2173 N N . LEU A 1 280 ? 9.927 4.840 15.593 1.00 64.69 280 LEU A N 1
ATOM 2174 C CA . LEU A 1 280 ? 9.216 3.565 15.776 1.00 64.69 280 LEU A CA 1
ATOM 2175 C C . LEU A 1 280 ? 9.845 2.652 16.844 1.00 64.69 280 LEU A C 1
ATOM 2177 O O . LEU A 1 280 ? 9.169 1.739 17.314 1.00 64.69 280 LEU A O 1
ATOM 2181 N N . LEU A 1 281 ? 11.123 2.858 17.180 1.00 60.06 281 LEU A N 1
ATOM 2182 C CA . LEU A 1 281 ? 11.867 2.077 18.177 1.00 60.06 281 LEU A CA 1
ATOM 2183 C C . LEU A 1 281 ? 11.797 2.670 19.600 1.00 60.06 281 LEU A C 1
ATOM 2185 O O . LEU A 1 281 ? 12.262 2.018 20.535 1.00 60.06 281 LEU A O 1
ATOM 2189 N N . LEU A 1 282 ? 11.242 3.879 19.753 1.00 52.59 282 LEU A N 1
ATOM 2190 C CA . LEU A 1 282 ? 10.995 4.577 21.025 1.00 52.59 282 LEU A CA 1
ATOM 2191 C C . LEU A 1 282 ? 9.586 4.289 21.562 1.00 52.59 282 LEU A C 1
ATOM 2193 O O . LEU A 1 282 ? 9.461 4.164 22.802 1.00 52.59 282 LEU A O 1
#